Protein AF-A0A950CS22-F1 (afdb_monomer_lite)

Radius of gyration: 28.49 Å; chains: 1; bounding box: 63×46×78 Å

Secondary structure (DSSP, 8-state):
---TTHHHHHHHHHTT--HHHHHHHHTS-HHHHHHHHHTS-PPPHHHHHHHHHHTTS-HHHHHSPP-S----EEEEEPPTT-PPPTT----EEEEEEETTEEEEEE-PPBTTB-PPPSEEEEEEETTEEEEEESS-HHHHHTEEEEE-S-THHHHHHHHHHHTT-S-EEEEE---HHHHHHHHHHTSSSEE----B-TTT--BSHHHHHHHHTTS-----------------TT-TT---SGGGGG-TT----PPPTT-HHHHHHHT-

Sequence (268 aa):
MAKINDIIRRLRRDRGVSQVELARRTGISRQALGAIEAGIYQPSVSVALSLARELGETVEGLFGESDEPKSNEINAAWPRREVLSKDGPLRRVALGRVGGRLVAVPQRAAHLALLPAAGTVERLAGSRAAVSTFHSEQEIDSTLLLAGCDPAVAILAEWMARTGWRVGVVALPYSSGKALASLAEGSVHAAGVHLRDPKSGEYNFAPVRRAIGRRRMRLVNFARWEVGLVTRWGNPRGIRNFSDLARPDLKIINRDRGSGARQVLDEA

Structure (mmCIF, N/CA/C/O backbone):
data_AF-A0A950CS22-F1
#
_entry.id   AF-A0A950CS22-F1
#
loop_
_atom_site.group_PDB
_atom_site.id
_atom_site.type_symbol
_atom_site.label_atom_id
_atom_site.label_alt_id
_atom_site.label_comp_id
_atom_site.label_asym_id
_atom_site.label_entity_id
_atom_site.label_seq_id
_atom_site.pdbx_PDB_ins_code
_atom_site.Cartn_x
_atom_site.Cartn_y
_atom_site.Cartn_z
_atom_site.occupancy
_atom_site.B_iso_or_equiv
_atom_site.auth_seq_id
_atom_site.auth_comp_id
_atom_site.auth_asym_id
_atom_site.auth_atom_id
_atom_site.pdbx_PDB_model_num
ATOM 1 N N . MET A 1 1 ? -11.116 -2.061 33.316 1.00 32.78 1 MET A N 1
ATOM 2 C CA . MET A 1 1 ? -11.900 -1.051 32.575 1.00 32.78 1 MET A CA 1
ATOM 3 C C . MET A 1 1 ? -12.121 0.137 33.495 1.00 32.78 1 MET A C 1
ATOM 5 O O . MET A 1 1 ? -13.008 0.069 34.338 1.00 32.78 1 MET A O 1
ATOM 9 N N . ALA A 1 2 ? -11.281 1.171 33.407 1.00 37.41 2 ALA A N 1
ATOM 10 C CA . ALA A 1 2 ? -11.595 2.448 34.045 1.00 37.41 2 ALA A CA 1
ATOM 11 C C . ALA A 1 2 ? -12.857 2.994 33.362 1.00 37.41 2 ALA A C 1
ATOM 13 O O . ALA A 1 2 ? -12.948 2.964 32.133 1.00 37.41 2 ALA A O 1
ATOM 14 N N . LYS A 1 3 ? -13.880 3.363 34.135 1.00 53.72 3 LYS A N 1
ATOM 15 C CA . LYS A 1 3 ? -15.136 3.838 33.549 1.00 53.72 3 LYS A CA 1
ATOM 16 C C . LYS A 1 3 ? -14.864 5.227 32.969 1.00 53.72 3 LYS A C 1
ATOM 18 O O . LYS A 1 3 ? -14.298 6.059 33.667 1.00 53.72 3 LYS A O 1
ATOM 23 N N . ILE A 1 4 ? -15.320 5.486 31.740 1.00 54.69 4 ILE A N 1
ATOM 24 C CA . ILE A 1 4 ? -15.263 6.793 31.040 1.00 54.69 4 ILE A CA 1
ATOM 25 C C . ILE A 1 4 ? -15.629 7.978 31.967 1.00 54.69 4 ILE A C 1
ATOM 27 O O . ILE A 1 4 ? -15.090 9.068 31.845 1.00 54.69 4 ILE A O 1
ATOM 31 N N . ASN A 1 5 ? -16.460 7.740 32.987 1.00 63.66 5 ASN A N 1
ATOM 32 C CA . ASN A 1 5 ? -16.959 8.757 33.913 1.00 63.66 5 ASN A CA 1
ATOM 33 C C . ASN A 1 5 ? -16.113 8.989 35.186 1.00 63.66 5 ASN A C 1
ATOM 35 O O . ASN A 1 5 ? -16.481 9.810 36.029 1.00 63.66 5 ASN A O 1
ATOM 39 N N . ASP A 1 6 ? -14.960 8.325 35.333 1.00 75.31 6 ASP A N 1
ATOM 40 C CA . ASP A 1 6 ? -14.028 8.580 36.442 1.00 75.31 6 ASP A CA 1
ATOM 41 C C . ASP A 1 6 ? -13.221 9.886 36.258 1.00 75.31 6 ASP A C 1
ATOM 43 O O . ASP A 1 6 ? -12.699 10.425 37.238 1.00 75.31 6 ASP A O 1
ATOM 47 N N . ILE A 1 7 ? -13.172 10.447 35.040 1.00 86.88 7 ILE A N 1
ATOM 48 C CA . ILE A 1 7 ? -12.433 11.683 34.717 1.00 86.88 7 ILE A CA 1
ATOM 49 C C . ILE A 1 7 ? -13.001 12.887 35.473 1.00 86.88 7 ILE A C 1
ATOM 51 O O . ILE A 1 7 ? -12.254 13.603 36.140 1.00 86.88 7 ILE A O 1
ATOM 55 N N . ILE A 1 8 ? -14.324 13.071 35.443 1.00 89.75 8 ILE A N 1
ATOM 56 C CA . ILE A 1 8 ? -15.020 14.158 36.152 1.00 89.75 8 ILE A CA 1
ATOM 57 C C . ILE A 1 8 ? -14.744 14.068 37.654 1.00 89.75 8 ILE A C 1
ATOM 59 O O . ILE A 1 8 ? -14.396 15.061 38.294 1.00 89.75 8 ILE A O 1
ATOM 63 N N . ARG A 1 9 ? -14.835 12.857 38.219 1.00 89.94 9 ARG A N 1
ATOM 64 C CA . ARG A 1 9 ? -14.571 12.612 39.641 1.00 89.94 9 ARG A CA 1
ATOM 65 C C . ARG A 1 9 ? -13.124 12.934 40.013 1.00 89.94 9 ARG A C 1
ATOM 67 O O . ARG A 1 9 ? -12.901 13.525 41.070 1.00 89.94 9 ARG A O 1
ATOM 74 N N . ARG A 1 10 ? -12.163 12.539 39.174 1.00 90.56 10 ARG A N 1
ATOM 75 C CA . ARG A 1 10 ? -10.731 12.815 39.353 1.00 90.56 10 ARG A CA 1
ATOM 76 C C . ARG A 1 10 ? -10.455 14.317 39.296 1.00 90.56 10 ARG A C 1
ATOM 78 O O . ARG A 1 10 ? -10.044 14.880 40.301 1.00 90.56 10 ARG A O 1
ATOM 85 N N . LEU A 1 11 ? -10.811 14.978 38.194 1.00 90.88 11 LEU A N 1
ATOM 86 C CA . LEU A 1 11 ? -10.589 16.416 37.987 1.00 90.88 11 LEU A CA 1
ATOM 87 C C . LEU A 1 11 ? -11.239 17.281 39.067 1.00 90.88 11 LEU A C 1
ATOM 89 O O . LEU A 1 11 ? -10.702 18.319 39.454 1.00 90.88 11 LEU A O 1
ATOM 93 N N . ARG A 1 12 ? -12.401 16.856 39.567 1.00 92.50 12 ARG A N 1
ATOM 94 C CA . ARG A 1 12 ? -13.072 17.520 40.679 1.00 92.50 12 ARG A CA 1
ATOM 95 C C . ARG A 1 12 ? -12.276 17.381 41.985 1.00 92.50 12 ARG A C 1
ATOM 97 O O . ARG A 1 12 ? -12.149 18.359 42.719 1.00 92.50 12 ARG A O 1
ATOM 104 N N . ARG A 1 13 ? -11.757 16.185 42.291 1.00 91.75 13 ARG A N 1
ATOM 105 C CA . ARG A 1 13 ? -10.943 15.925 43.494 1.00 91.75 13 ARG A CA 1
ATOM 106 C C . ARG A 1 13 ? -9.594 16.632 43.442 1.00 91.75 13 ARG A C 1
ATOM 108 O O . ARG A 1 13 ? -9.214 17.221 44.447 1.00 91.75 13 ARG A O 1
ATOM 115 N N . ASP A 1 14 ? -8.937 16.640 42.287 1.00 90.50 14 ASP A N 1
ATOM 116 C CA . ASP A 1 14 ? -7.643 17.308 42.085 1.00 90.50 14 ASP A CA 1
ATOM 117 C C . ASP A 1 14 ? -7.740 18.818 42.344 1.00 90.50 14 ASP A C 1
ATOM 119 O O . ASP A 1 14 ? -6.795 19.447 42.812 1.00 90.50 14 ASP A O 1
ATOM 123 N N . ARG A 1 15 ? -8.923 19.396 42.112 1.00 89.81 15 ARG A N 1
ATOM 124 C CA . ARG A 1 15 ? -9.234 20.803 42.402 1.00 89.81 15 ARG A CA 1
ATOM 125 C C . ARG A 1 15 ? -9.832 21.043 43.790 1.00 89.81 15 ARG A C 1
ATOM 127 O O . ARG A 1 15 ? -10.243 22.161 44.086 1.00 89.81 15 ARG A O 1
ATOM 134 N N . GLY A 1 16 ? -9.939 20.013 44.631 1.00 91.69 16 GLY A N 1
ATOM 135 C CA . GLY A 1 16 ? -10.512 20.120 45.976 1.00 91.69 16 GLY A CA 1
ATOM 136 C C . GLY A 1 16 ? -12.010 20.453 46.005 1.00 91.69 16 GLY A C 1
ATOM 137 O O . GLY A 1 16 ? -12.520 20.917 47.022 1.00 91.69 16 GLY A O 1
ATOM 138 N N . VAL A 1 17 ? -12.740 20.230 44.908 1.00 93.62 17 VAL A N 1
ATOM 139 C CA . VAL A 1 17 ? -14.162 20.583 44.797 1.00 93.62 17 VAL A CA 1
ATOM 140 C C . VAL A 1 17 ? -15.042 19.411 45.261 1.00 93.62 17 VAL A C 1
ATOM 142 O O . VAL A 1 17 ? -14.826 18.244 44.922 1.00 93.62 17 VAL A O 1
ATOM 145 N N . SER A 1 18 ? -16.080 19.682 46.054 1.00 94.62 18 SER A N 1
ATOM 146 C CA . SER A 1 18 ? -17.043 18.647 46.461 1.00 94.62 18 SER A CA 1
ATOM 147 C C . SER A 1 18 ? -18.098 18.407 45.372 1.00 94.62 18 SER A C 1
ATOM 149 O O . SER A 1 18 ? -18.337 19.267 44.527 1.00 94.62 18 SER A O 1
ATOM 151 N N . GLN A 1 19 ? -18.772 17.248 45.376 1.00 93.56 19 GLN A N 1
ATOM 152 C CA . GLN A 1 19 ? -19.889 17.007 44.442 1.00 93.56 19 GLN A CA 1
ATOM 153 C C . GLN A 1 19 ? -21.005 18.046 44.611 1.00 93.56 19 GLN A C 1
ATOM 155 O O . GLN A 1 19 ? -21.606 18.475 43.636 1.00 93.56 19 GLN A O 1
ATOM 160 N N . VAL A 1 20 ? -21.280 18.458 45.850 1.00 95.25 20 VAL A N 1
ATOM 161 C CA . VAL A 1 20 ? -22.303 19.473 46.136 1.00 95.25 20 VAL A CA 1
ATOM 162 C C . VAL A 1 20 ? -21.904 20.809 45.515 1.00 95.25 20 VAL A C 1
ATOM 164 O O . VAL A 1 20 ? -22.727 21.454 44.874 1.00 95.25 20 VAL A O 1
ATOM 167 N N . GLU A 1 21 ? -20.634 21.186 45.646 1.00 93.50 21 GLU A N 1
ATOM 168 C CA . GLU A 1 21 ? -20.135 22.456 45.128 1.00 93.50 21 GLU A CA 1
ATOM 169 C C . GLU A 1 21 ? -20.087 22.479 43.595 1.00 93.50 21 GLU A C 1
ATOM 171 O O . GLU A 1 21 ? -20.554 23.441 42.990 1.00 93.50 21 GLU A O 1
ATOM 176 N N . LEU A 1 22 ? -19.617 21.410 42.941 1.00 94.62 22 LEU A N 1
ATOM 177 C CA . LEU A 1 22 ? -19.629 21.342 41.475 1.00 94.62 22 LEU A CA 1
ATOM 178 C C . LEU A 1 22 ? -21.061 21.326 40.919 1.00 94.62 22 LEU A C 1
ATOM 180 O O . LEU A 1 22 ? -21.343 21.998 39.928 1.00 94.62 22 LEU A O 1
ATOM 184 N N . ALA A 1 23 ? -21.980 20.606 41.569 1.00 95.50 23 ALA A N 1
ATOM 185 C CA . ALA A 1 23 ? -23.386 20.567 41.172 1.00 95.50 23 ALA A CA 1
ATOM 186 C C . ALA A 1 23 ? -24.029 21.962 41.264 1.00 95.50 23 ALA A C 1
ATOM 188 O O . ALA A 1 23 ? -24.695 22.402 40.329 1.00 95.50 23 ALA A O 1
ATOM 189 N N . ARG A 1 24 ? -23.731 22.705 42.340 1.00 95.06 24 ARG A N 1
ATOM 190 C CA . ARG A 1 24 ? -24.176 24.093 42.528 1.00 95.06 24 ARG A CA 1
ATOM 191 C C . ARG A 1 24 ? -23.657 25.020 41.425 1.00 95.06 24 ARG A C 1
ATOM 193 O O . ARG A 1 24 ? -24.432 25.811 40.900 1.00 95.06 24 ARG A O 1
ATOM 200 N N . ARG A 1 25 ? -22.375 24.919 41.057 1.00 92.88 25 ARG A N 1
ATOM 201 C CA . ARG A 1 25 ? -21.762 25.752 39.999 1.00 92.88 25 ARG A CA 1
ATOM 202 C C . ARG A 1 25 ? -22.288 25.441 38.601 1.00 92.88 25 ARG A C 1
ATOM 204 O O . ARG A 1 25 ? -22.394 26.334 37.772 1.00 92.88 25 ARG A O 1
ATOM 211 N N . THR A 1 26 ? -22.652 24.186 38.356 1.00 92.12 26 THR A N 1
ATOM 212 C CA . THR A 1 26 ? -23.147 23.719 37.051 1.00 92.12 26 THR A CA 1
ATOM 213 C C . THR A 1 26 ? -24.672 23.734 36.928 1.00 92.12 26 THR A C 1
ATOM 215 O O . THR A 1 26 ? -25.200 23.403 35.869 1.00 92.12 26 THR A O 1
ATOM 218 N N . GLY A 1 27 ? -25.387 24.150 37.981 1.00 92.25 27 GLY A N 1
ATOM 219 C CA . GLY A 1 27 ? -26.844 24.295 37.973 1.00 92.25 27 GLY A CA 1
ATOM 220 C C . GLY A 1 27 ? -27.611 22.970 37.992 1.00 92.25 27 GLY A C 1
ATOM 221 O O . GLY A 1 27 ? -28.752 22.925 37.538 1.00 92.25 27 GLY A O 1
ATOM 222 N N . ILE A 1 28 ? -27.008 21.890 38.499 1.00 94.88 28 ILE A N 1
ATOM 223 C CA . ILE A 1 28 ? -27.635 20.562 38.589 1.00 94.88 28 ILE A CA 1
ATOM 224 C C . ILE A 1 28 ? -27.731 20.082 40.039 1.00 94.88 28 ILE A C 1
ATOM 226 O O . ILE A 1 28 ? -27.099 20.620 40.946 1.00 94.88 28 ILE A O 1
ATOM 230 N N . SER A 1 29 ? -28.524 19.038 40.284 1.00 95.44 29 SER A N 1
ATOM 231 C CA . SER A 1 29 ? -28.603 18.433 41.616 1.00 95.44 29 SER A CA 1
ATOM 232 C C . SER A 1 29 ? -27.360 17.587 41.922 1.00 95.44 29 SER A C 1
ATOM 234 O O . SER A 1 29 ? -26.744 16.998 41.031 1.00 95.44 29 SER A O 1
ATOM 236 N N . ARG A 1 30 ? -27.013 17.446 43.210 1.00 94.94 30 ARG A N 1
ATOM 237 C CA . ARG A 1 30 ? -25.943 16.532 43.661 1.00 94.94 30 ARG A CA 1
ATOM 238 C C . ARG A 1 30 ? -26.175 15.098 43.163 1.00 94.94 30 ARG A C 1
ATOM 240 O O . ARG A 1 30 ? -25.224 14.394 42.842 1.00 94.94 30 ARG A O 1
ATOM 247 N N . GLN A 1 31 ? -27.437 14.667 43.119 1.00 92.81 31 GLN A N 1
ATOM 248 C CA . GLN A 1 31 ? -27.833 13.346 42.627 1.00 92.81 31 GLN A CA 1
ATOM 249 C C . GLN A 1 31 ? -27.566 13.209 41.125 1.00 92.81 31 GLN A C 1
ATOM 251 O O . GLN A 1 31 ? -26.991 12.205 40.713 1.00 92.81 31 GLN A O 1
ATOM 256 N N . ALA A 1 32 ? -27.900 14.233 40.330 1.00 91.62 32 ALA A N 1
ATOM 257 C CA . ALA A 1 32 ? -27.608 14.263 38.900 1.00 91.62 32 ALA A CA 1
ATOM 258 C C . ALA A 1 32 ? -26.097 14.215 38.641 1.00 91.62 32 ALA A C 1
ATOM 260 O O . ALA A 1 32 ? -25.642 13.381 37.864 1.00 91.62 32 ALA A O 1
ATOM 261 N N . LEU A 1 33 ? -25.300 15.016 39.360 1.00 93.06 33 LEU A N 1
ATOM 262 C CA . LEU A 1 33 ? -23.840 14.949 39.251 1.00 93.06 33 LEU A CA 1
ATOM 263 C C . LEU A 1 33 ? -23.298 13.565 39.648 1.00 93.06 33 LEU A C 1
ATOM 265 O O . LEU A 1 33 ? -22.420 13.029 38.978 1.00 93.06 33 LEU A O 1
ATOM 269 N N . GLY A 1 34 ? -23.833 12.963 40.713 1.00 91.56 34 GLY A N 1
ATOM 270 C CA . GLY A 1 34 ? -23.462 11.612 41.135 1.00 91.56 34 GLY A CA 1
ATOM 271 C C . GLY A 1 34 ? -23.787 10.545 40.085 1.00 91.56 34 GLY A C 1
ATOM 272 O O . GLY A 1 34 ? -22.971 9.654 39.859 1.00 91.56 34 GLY A O 1
ATOM 273 N N . ALA A 1 35 ? -24.938 10.653 39.414 1.00 89.69 35 ALA A N 1
ATOM 274 C CA . ALA A 1 35 ? -25.339 9.756 38.330 1.00 89.69 35 ALA A CA 1
ATOM 275 C C .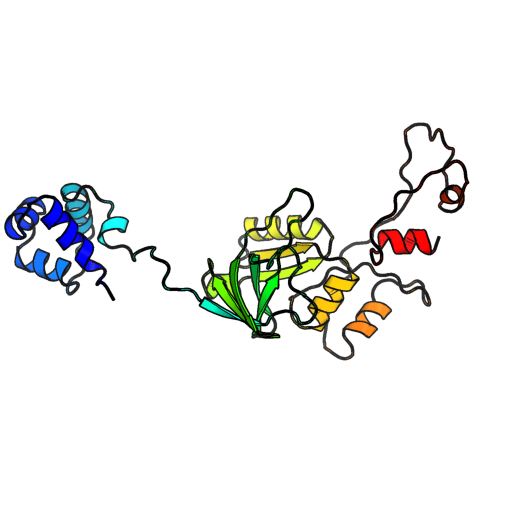 ALA A 1 35 ? -24.461 9.925 37.079 1.00 89.69 35 ALA A C 1
ATOM 277 O O . ALA A 1 35 ? -24.122 8.926 36.442 1.00 89.69 35 ALA A O 1
ATOM 278 N N . ILE A 1 36 ? -24.043 11.159 36.774 1.00 90.19 36 ILE A N 1
ATOM 279 C CA . ILE A 1 36 ? -23.085 11.466 35.702 1.00 90.19 36 ILE A CA 1
ATOM 280 C C . ILE A 1 36 ? -21.721 10.843 36.026 1.00 90.19 36 ILE A C 1
ATOM 282 O O . ILE A 1 36 ? -21.218 10.048 35.240 1.00 90.19 36 ILE A O 1
ATOM 286 N N . GLU A 1 37 ? -21.157 11.091 37.215 1.00 89.88 37 GLU A N 1
ATOM 287 C CA . GLU A 1 37 ? -19.879 10.486 37.642 1.00 89.88 37 GLU A CA 1
ATOM 288 C C . GLU A 1 37 ? -19.933 8.949 37.723 1.00 89.88 37 GLU A C 1
ATOM 290 O O . GLU A 1 37 ? -18.910 8.273 37.627 1.00 89.88 37 GLU A O 1
ATOM 295 N N . ALA A 1 38 ? -21.109 8.367 37.965 1.00 85.44 38 ALA A N 1
ATOM 296 C CA . ALA A 1 38 ? -21.303 6.919 37.973 1.00 85.44 38 ALA A CA 1
ATOM 297 C C . ALA A 1 38 ? -21.488 6.328 36.564 1.00 85.44 38 ALA A C 1
ATOM 299 O O . ALA A 1 38 ? -21.415 5.106 36.407 1.00 85.44 38 ALA A O 1
ATOM 300 N N . GLY A 1 39 ? -21.717 7.173 35.554 1.00 83.12 39 GLY A N 1
ATOM 301 C CA . GLY A 1 39 ? -22.009 6.771 34.181 1.00 83.12 39 GLY A CA 1
ATOM 302 C C . GLY A 1 39 ? -23.404 6.223 33.943 1.00 83.12 39 GLY A C 1
ATOM 303 O O . GLY A 1 39 ? -23.617 5.511 32.970 1.00 83.12 39 GLY A O 1
ATOM 304 N N . ILE A 1 40 ? -24.336 6.521 34.844 1.00 83.94 40 ILE A N 1
ATOM 305 C CA . ILE A 1 40 ? -25.726 6.057 34.779 1.00 83.94 40 ILE A CA 1
ATOM 306 C C . ILE A 1 40 ? -26.572 7.020 33.936 1.00 83.94 40 ILE A C 1
ATOM 308 O O . ILE A 1 40 ? -27.593 6.629 33.379 1.00 83.94 40 ILE A O 1
ATOM 312 N N . TYR A 1 41 ? -26.148 8.280 33.835 1.00 81.88 41 TYR A N 1
ATOM 313 C CA . TYR A 1 41 ? -26.898 9.339 33.174 1.00 81.88 41 TYR A CA 1
ATOM 314 C C . TYR A 1 41 ? -26.008 10.137 32.223 1.00 81.88 41 TYR A C 1
ATOM 316 O O . TYR A 1 41 ? -24.943 10.611 32.620 1.00 81.88 41 TYR A O 1
ATOM 324 N N . GLN A 1 42 ? -26.470 10.312 30.983 1.00 83.75 42 GLN A N 1
ATOM 325 C CA . GLN A 1 42 ? -25.840 11.213 30.023 1.00 83.75 42 GLN A CA 1
ATOM 326 C C . GLN A 1 42 ? -26.394 12.632 30.214 1.00 83.75 42 GLN A C 1
ATOM 328 O O . GLN A 1 42 ? -27.611 12.824 30.141 1.00 83.75 42 GLN A O 1
ATOM 333 N N . PRO A 1 43 ? -25.537 13.634 30.478 1.00 88.75 43 PRO A N 1
ATOM 334 C CA . PRO A 1 43 ? -25.984 15.011 30.627 1.00 88.75 43 PRO A CA 1
ATOM 335 C C . PRO A 1 43 ? -26.477 15.590 29.297 1.00 88.75 43 PRO A C 1
ATOM 337 O O . PRO A 1 43 ? -26.082 15.155 28.218 1.00 88.75 43 PRO A O 1
ATOM 340 N N . SER A 1 44 ? -27.294 16.642 29.374 1.00 91.50 44 SER A N 1
ATOM 341 C CA . SER A 1 44 ? -27.562 17.479 28.205 1.00 91.50 44 SER A CA 1
ATOM 342 C C . SER A 1 44 ? -26.289 18.202 27.751 1.00 91.50 44 SER A C 1
ATOM 344 O O . SER A 1 44 ? -25.362 18.420 28.535 1.00 91.50 44 SER A O 1
ATOM 346 N N . VAL A 1 45 ? -26.283 18.666 26.500 1.00 89.75 45 VAL A N 1
ATOM 347 C CA . VAL A 1 45 ? -25.175 19.455 25.929 1.00 89.75 45 VAL A CA 1
ATOM 348 C C . VAL A 1 45 ? -24.852 20.684 26.788 1.00 89.75 45 VAL A C 1
ATOM 350 O O . VAL A 1 45 ? -23.686 20.990 27.021 1.00 89.75 45 VAL A O 1
ATOM 353 N N . SER A 1 46 ? -25.872 21.361 27.323 1.00 92.44 46 SER A N 1
ATOM 354 C CA . SER A 1 46 ? -25.678 22.528 28.191 1.00 92.44 46 SER A CA 1
ATOM 355 C C . SER A 1 46 ? -24.962 22.178 29.498 1.00 92.44 46 SER A C 1
ATOM 357 O O . SER A 1 46 ? -24.059 22.899 29.913 1.00 92.44 46 SER A O 1
ATOM 359 N N . VAL A 1 47 ? -25.314 21.053 30.125 1.00 93.25 47 VAL A N 1
ATOM 360 C CA . VAL A 1 47 ? -24.664 20.583 31.355 1.00 93.25 47 VAL A CA 1
ATOM 361 C C . VAL A 1 47 ? -23.236 20.112 31.071 1.00 93.25 47 VAL A C 1
ATOM 363 O O . VAL A 1 47 ? -22.336 20.413 31.853 1.00 93.25 47 VAL A O 1
ATOM 366 N N . ALA A 1 48 ? -23.002 19.442 29.939 1.00 92.81 48 ALA A N 1
ATOM 367 C CA . ALA A 1 48 ? -21.669 19.010 29.523 1.00 92.81 48 ALA A CA 1
ATOM 368 C C . ALA A 1 48 ? -20.714 20.199 29.309 1.00 92.81 48 ALA A C 1
ATOM 370 O O . ALA A 1 48 ? -19.597 20.189 29.824 1.00 92.81 48 ALA A O 1
ATOM 371 N N . LEU A 1 49 ? -21.172 21.258 28.630 1.00 92.88 49 LEU A N 1
ATOM 372 C CA . LEU A 1 49 ? -20.395 22.486 28.419 1.00 92.88 49 LEU A CA 1
ATOM 373 C C . LEU A 1 49 ? -20.111 23.237 29.729 1.00 92.88 49 LEU A C 1
ATOM 375 O O . LEU A 1 49 ? -19.013 23.766 29.912 1.00 92.88 49 LEU A O 1
ATOM 379 N N . SER A 1 50 ? -21.076 23.276 30.651 1.00 93.94 50 SER A N 1
ATOM 380 C CA . SER A 1 50 ? -20.879 23.879 31.975 1.00 93.94 50 SER A CA 1
ATOM 381 C C . SER A 1 50 ? -19.857 23.103 32.807 1.00 93.94 50 SER A C 1
ATOM 383 O O . SER A 1 50 ? -18.983 23.709 33.421 1.00 93.94 50 SER A O 1
ATOM 385 N N . LEU A 1 51 ? -19.916 21.767 32.789 1.00 93.25 51 LEU A N 1
ATOM 386 C CA . LEU A 1 51 ? -18.932 20.910 33.456 1.00 93.25 51 LEU A CA 1
ATOM 387 C C . LEU A 1 51 ? -17.528 21.093 32.869 1.00 93.25 51 LEU A C 1
ATOM 389 O O . LEU A 1 51 ? -16.578 21.238 33.633 1.00 93.25 51 LEU A O 1
ATOM 393 N N . ALA A 1 52 ? -17.406 21.142 31.540 1.00 93.94 52 ALA A N 1
ATOM 394 C CA . ALA A 1 52 ? -16.154 21.397 30.823 1.00 93.94 52 ALA A CA 1
ATOM 395 C C . ALA A 1 52 ? -15.511 22.720 31.265 1.00 93.94 52 ALA A C 1
ATOM 397 O O . ALA A 1 52 ? -14.343 22.762 31.649 1.00 93.94 52 ALA A O 1
ATOM 398 N N . ARG A 1 53 ? -16.310 23.791 31.330 1.00 93.19 53 ARG A N 1
ATOM 399 C CA . ARG A 1 53 ? -15.847 25.111 31.771 1.00 93.19 53 ARG A CA 1
ATOM 400 C C . ARG A 1 53 ? -15.390 25.123 33.231 1.00 93.19 53 ARG A C 1
ATOM 402 O O . ARG A 1 53 ? -14.310 25.629 33.518 1.00 93.19 53 ARG A O 1
ATOM 409 N N . GLU A 1 54 ? -16.183 24.558 34.140 1.00 93.62 54 GLU A N 1
ATOM 410 C CA . GLU A 1 54 ? -15.862 24.520 35.577 1.00 93.62 54 GLU A CA 1
ATOM 411 C C . GLU A 1 54 ? -14.656 23.627 35.895 1.00 93.62 54 GLU A C 1
ATOM 413 O O . GLU A 1 54 ? -13.891 23.898 36.821 1.00 93.62 54 GLU A O 1
ATOM 418 N N . LEU A 1 55 ? -14.466 22.560 35.119 1.00 92.19 55 LEU A N 1
ATOM 419 C CA . LEU A 1 55 ? -13.346 21.634 35.254 1.00 92.19 55 LEU A CA 1
ATOM 420 C C . LEU A 1 55 ? -12.180 21.972 34.321 1.00 92.19 55 LEU A C 1
ATOM 422 O O . LEU A 1 55 ? -11.261 21.163 34.229 1.00 92.19 55 LEU A O 1
ATOM 426 N N . GLY A 1 56 ? -12.191 23.133 33.656 1.00 90.38 56 GLY A N 1
ATOM 427 C CA . GLY A 1 56 ? -11.114 23.592 32.773 1.00 90.38 56 GLY A CA 1
ATOM 428 C C . GLY A 1 56 ? -10.639 22.530 31.780 1.00 90.38 56 GLY A C 1
ATOM 429 O O . GLY A 1 56 ? -9.436 22.370 31.611 1.00 90.38 56 GLY A O 1
ATOM 430 N N . GLU A 1 57 ? -11.572 21.772 31.209 1.00 90.94 57 GLU A N 1
ATOM 431 C CA . GLU A 1 57 ? -11.326 20.641 30.314 1.00 90.94 57 GLU A CA 1
ATOM 432 C C . GLU A 1 57 ? -12.262 20.747 29.105 1.00 90.94 57 GLU A C 1
ATOM 434 O O . GLU A 1 57 ? -13.265 21.461 29.150 1.00 90.94 57 GLU A O 1
ATOM 439 N N . THR A 1 58 ? -11.953 20.064 28.008 1.00 91.00 58 THR A N 1
ATOM 440 C CA . THR A 1 58 ? -12.865 19.998 26.852 1.00 91.00 58 THR A CA 1
ATOM 441 C C . THR A 1 58 ? -14.019 19.021 27.105 1.00 91.00 58 THR A C 1
ATOM 443 O O . THR A 1 58 ? -13.933 18.151 27.973 1.00 91.00 58 THR A O 1
ATOM 446 N N . VAL A 1 59 ? -15.125 19.138 26.358 1.00 88.75 59 VAL A N 1
ATOM 447 C CA . VAL A 1 59 ? -16.235 18.168 26.464 1.00 88.75 59 VAL A CA 1
ATOM 448 C C . VAL A 1 59 ? -15.744 16.775 26.062 1.00 88.75 59 VAL A C 1
ATOM 450 O O . VAL A 1 59 ? -16.059 15.792 26.728 1.00 88.75 59 VAL A O 1
ATOM 453 N N . GLU A 1 60 ? -14.906 16.710 25.031 1.00 85.88 60 GLU A N 1
ATOM 454 C CA . GLU A 1 60 ? -14.200 15.520 24.569 1.00 85.88 60 GLU A CA 1
ATOM 455 C C . GLU A 1 60 ? -13.269 14.969 25.656 1.00 85.88 60 GLU A C 1
ATOM 457 O O . GLU A 1 60 ? -13.260 13.771 25.903 1.00 85.88 60 GLU A O 1
ATOM 462 N N . GLY A 1 61 ? -12.547 15.822 26.382 1.00 82.50 61 GLY A N 1
ATOM 463 C CA . GLY A 1 61 ? -11.703 15.396 27.500 1.00 82.50 61 GLY A CA 1
ATOM 464 C C . GLY A 1 61 ? -12.490 14.849 28.698 1.00 82.50 61 GLY A C 1
ATOM 465 O O . GLY A 1 61 ? -11.983 13.995 29.422 1.00 82.50 61 GLY A O 1
ATOM 466 N N . LEU A 1 62 ? -13.729 15.307 28.917 1.00 87.06 62 LEU A N 1
ATOM 467 C CA . LEU A 1 62 ? -14.585 14.848 30.020 1.00 87.06 62 LEU A CA 1
ATOM 468 C C . LEU A 1 62 ? -15.409 13.596 29.701 1.00 87.06 62 LEU A C 1
ATOM 470 O O . LEU A 1 62 ? -15.664 12.800 30.605 1.00 87.06 62 LEU A O 1
ATOM 474 N N . PHE A 1 63 ? -15.875 13.470 28.458 1.00 84.75 63 PHE A N 1
ATOM 475 C CA . PHE A 1 63 ? -16.867 12.471 28.046 1.00 84.75 63 PHE A CA 1
ATOM 476 C C . PHE A 1 63 ? -16.453 11.651 26.821 1.00 84.75 63 PHE A C 1
ATOM 478 O O . PHE A 1 63 ? -17.163 10.713 26.456 1.00 84.75 63 PHE A O 1
ATOM 485 N N . GLY A 1 64 ? -15.346 12.001 26.170 1.00 72.00 64 GLY A N 1
ATOM 486 C CA . GLY A 1 64 ? -14.785 11.229 25.072 1.00 72.00 64 GLY A CA 1
ATOM 487 C C . GLY A 1 64 ? -14.259 9.882 25.553 1.00 72.00 64 GLY A C 1
ATOM 488 O O . GLY A 1 64 ? -13.935 9.686 26.728 1.00 72.00 64 GLY A O 1
ATOM 489 N N . GLU A 1 65 ? -14.185 8.924 24.634 1.00 64.69 65 GLU A N 1
ATOM 490 C CA . GLU A 1 65 ? -13.425 7.710 24.902 1.00 64.69 65 GLU A CA 1
ATOM 491 C C . GLU A 1 65 ? -11.957 8.100 25.099 1.00 64.69 65 GLU A C 1
ATOM 493 O O . GLU A 1 65 ? -11.430 8.948 24.381 1.00 64.69 65 GLU A O 1
ATOM 498 N N . SER A 1 66 ? -11.290 7.515 26.095 1.00 52.38 66 SER A N 1
ATOM 499 C CA . SER A 1 66 ? -9.846 7.669 26.221 1.00 52.38 66 SER A CA 1
ATOM 500 C C . SER A 1 66 ? -9.200 7.210 24.914 1.00 52.38 66 SER A C 1
ATOM 502 O O . SER A 1 66 ? -9.292 6.027 24.591 1.00 52.38 66 SER A O 1
ATOM 504 N N . ASP A 1 67 ? -8.478 8.104 24.241 1.00 49.16 67 ASP A N 1
ATOM 505 C CA . ASP A 1 67 ? -7.539 7.790 23.152 1.00 49.16 67 ASP A CA 1
ATOM 506 C C . ASP A 1 67 ? -6.374 6.891 23.613 1.00 49.16 67 ASP A C 1
ATOM 508 O O . ASP A 1 67 ? -5.416 6.683 22.871 1.00 49.16 67 ASP A O 1
ATOM 512 N N . GLU A 1 68 ? -6.420 6.331 24.832 1.00 43.81 68 GLU A N 1
ATOM 513 C CA . GLU A 1 68 ? -5.620 5.153 25.137 1.00 43.81 68 GLU A CA 1
ATOM 514 C C . GLU A 1 68 ? -6.002 4.086 24.111 1.00 43.81 68 GLU A C 1
ATOM 516 O O . GLU A 1 68 ? -7.133 3.583 24.151 1.00 43.81 68 GLU A O 1
ATOM 521 N N . PRO A 1 69 ? -5.094 3.732 23.182 1.00 44.97 69 PRO A N 1
ATOM 522 C CA . PRO A 1 69 ? -5.399 2.721 22.204 1.00 44.97 69 PRO A CA 1
ATOM 523 C C . PRO A 1 69 ? -5.619 1.444 23.002 1.00 44.97 69 PRO A C 1
ATOM 525 O O . PRO A 1 69 ? -4.670 0.834 23.504 1.00 44.97 69 PRO A O 1
ATOM 528 N N . LYS A 1 70 ? -6.886 1.019 23.125 1.00 47.59 70 LYS A N 1
ATOM 529 C CA . LYS A 1 70 ? -7.195 -0.398 23.315 1.00 47.59 70 LYS A CA 1
ATOM 530 C C . LYS A 1 70 ? -6.296 -1.091 22.311 1.00 47.59 70 LYS A C 1
ATOM 532 O O . LYS A 1 70 ? -6.329 -0.710 21.149 1.00 47.59 70 LYS A O 1
ATOM 537 N N . SER A 1 71 ? -5.424 -1.983 22.773 1.00 50.84 71 SER A N 1
ATOM 538 C CA . SER A 1 71 ? -4.486 -2.709 21.919 1.00 50.84 71 SER A CA 1
ATOM 539 C C . SER A 1 71 ? -5.235 -3.188 20.671 1.00 50.84 71 SER A C 1
ATOM 541 O O . SER A 1 71 ? -5.936 -4.200 20.724 1.00 50.84 71 SER A O 1
ATOM 543 N N . ASN A 1 72 ? -5.108 -2.452 19.564 1.00 72.06 72 ASN A N 1
ATOM 544 C CA . ASN A 1 72 ? -5.723 -2.771 18.283 1.00 72.06 72 ASN A CA 1
ATOM 545 C C . ASN A 1 72 ? -4.830 -3.816 17.608 1.00 72.06 72 ASN A C 1
ATOM 547 O O . ASN A 1 72 ? -4.401 -3.656 16.467 1.00 72.06 72 ASN A O 1
ATOM 551 N N . GLU A 1 73 ? -4.448 -4.849 18.363 1.00 86.88 73 GLU A N 1
ATOM 552 C CA . GLU A 1 73 ? -3.667 -5.951 17.839 1.00 86.88 73 GLU A CA 1
ATOM 553 C C . GLU A 1 73 ? -4.602 -6.790 16.973 1.00 86.88 73 GLU A C 1
ATOM 555 O O . GLU A 1 73 ? -5.529 -7.437 17.460 1.00 86.88 73 GLU A O 1
ATOM 560 N N . ILE A 1 74 ? -4.350 -6.771 15.671 1.00 92.25 74 ILE A N 1
ATOM 561 C CA . ILE A 1 74 ? -5.075 -7.572 14.695 1.00 92.25 74 ILE A CA 1
ATOM 562 C C . ILE A 1 74 ? -4.150 -8.636 14.116 1.00 92.25 74 ILE A C 1
ATOM 564 O O . ILE A 1 74 ? -2.961 -8.411 13.882 1.00 92.25 74 ILE A O 1
ATOM 568 N N . ASN A 1 75 ? -4.707 -9.816 13.854 1.00 93.94 75 ASN A N 1
ATOM 569 C CA . ASN A 1 75 ? -3.981 -10.895 13.197 1.00 93.94 75 ASN A CA 1
ATOM 570 C C . ASN A 1 75 ? -4.184 -10.805 11.686 1.00 93.94 75 ASN A C 1
ATOM 572 O O . ASN A 1 75 ? -5.279 -11.041 11.176 1.00 93.94 75 ASN A O 1
ATOM 576 N N . ALA A 1 76 ? -3.107 -10.512 10.969 1.00 95.31 76 ALA A N 1
ATOM 577 C CA . ALA A 1 76 ? -3.101 -10.366 9.524 1.00 95.31 76 ALA A CA 1
ATOM 578 C C . ALA A 1 76 ? -2.212 -11.424 8.868 1.00 95.31 76 ALA A C 1
ATOM 580 O O . ALA A 1 76 ? -1.234 -11.909 9.443 1.00 95.31 76 ALA A O 1
ATOM 581 N N . ALA A 1 77 ? -2.530 -11.789 7.630 1.00 95.62 77 ALA A N 1
ATOM 582 C CA . ALA A 1 77 ? -1.671 -12.668 6.860 1.00 95.62 77 ALA A CA 1
ATOM 583 C C . ALA A 1 77 ? -0.431 -11.925 6.344 1.00 95.62 77 ALA A C 1
ATOM 585 O O . ALA A 1 77 ? -0.537 -10.826 5.801 1.00 95.62 77 ALA A O 1
ATOM 586 N N . TRP A 1 78 ? 0.729 -12.566 6.467 1.00 93.12 78 TRP A N 1
ATOM 587 C CA . TRP A 1 78 ? 2.018 -12.050 6.017 1.00 93.12 78 TRP A CA 1
ATOM 588 C C . TRP A 1 78 ? 2.440 -12.689 4.680 1.00 93.12 78 TRP A C 1
ATOM 590 O O . TRP A 1 78 ? 2.353 -13.918 4.555 1.00 93.12 78 TRP A O 1
ATOM 600 N N . PRO A 1 79 ? 2.910 -11.907 3.685 1.00 89.12 79 PRO A N 1
ATOM 601 C CA . PRO A 1 79 ? 3.410 -12.440 2.418 1.00 89.12 79 PRO A CA 1
ATOM 602 C C . PRO A 1 79 ? 4.605 -13.385 2.620 1.00 89.12 79 PRO A C 1
ATOM 604 O O . PRO A 1 79 ? 5.626 -13.003 3.187 1.00 89.12 79 PRO A O 1
ATOM 607 N N . ARG A 1 80 ? 4.532 -14.615 2.101 1.00 83.12 80 ARG A N 1
ATOM 608 C CA . ARG A 1 80 ? 5.541 -15.679 2.300 1.00 83.12 80 ARG A CA 1
ATOM 609 C C . ARG A 1 80 ? 6.923 -15.317 1.766 1.00 83.12 80 ARG A C 1
ATOM 611 O O . ARG A 1 80 ? 7.918 -15.874 2.214 1.00 83.12 80 ARG A O 1
ATOM 618 N N . ARG A 1 81 ? 6.980 -14.443 0.759 1.00 74.00 81 ARG A N 1
ATOM 619 C CA . ARG A 1 81 ? 8.230 -14.028 0.100 1.00 74.00 81 ARG A CA 1
ATOM 620 C C . ARG A 1 81 ? 8.905 -12.837 0.778 1.00 74.00 81 ARG A C 1
ATOM 622 O O . ARG A 1 81 ? 10.004 -12.467 0.373 1.00 74.00 81 ARG A O 1
ATOM 629 N N . GLU A 1 82 ? 8.266 -12.229 1.771 1.00 74.38 82 GLU A N 1
ATOM 630 C CA . GLU A 1 82 ? 8.844 -11.116 2.516 1.00 74.38 82 GLU A CA 1
ATOM 631 C C . GLU A 1 82 ? 9.625 -11.648 3.713 1.00 74.38 82 GLU A C 1
ATOM 633 O O . GLU A 1 82 ? 9.062 -12.137 4.692 1.00 74.38 82 GLU A O 1
ATOM 638 N N . VAL A 1 83 ? 10.947 -11.542 3.610 1.00 62.28 83 VAL A N 1
ATOM 639 C CA . VAL A 1 83 ? 11.879 -11.887 4.683 1.00 62.28 83 VAL A CA 1
ATOM 640 C C . VAL A 1 83 ? 12.140 -10.633 5.511 1.00 62.28 83 VAL A C 1
ATOM 642 O O . VAL A 1 83 ? 12.387 -9.556 4.956 1.00 62.28 83 VAL A O 1
ATOM 645 N N . LEU A 1 84 ? 12.098 -10.769 6.838 1.00 59.19 84 LEU A N 1
ATOM 646 C CA . LEU A 1 84 ? 12.535 -9.713 7.748 1.00 59.19 84 LEU A CA 1
ATOM 647 C C . LEU A 1 84 ? 14.000 -9.376 7.446 1.00 59.19 84 LEU A C 1
ATOM 649 O O . LEU A 1 84 ? 14.848 -10.266 7.379 1.00 59.19 84 LEU A O 1
ATOM 653 N N . SER A 1 85 ? 14.292 -8.097 7.204 1.00 54.00 85 SER A N 1
ATOM 654 C CA . SER A 1 85 ? 15.662 -7.671 6.920 1.00 54.00 85 SER A CA 1
ATOM 655 C C . SER A 1 85 ? 16.567 -7.910 8.131 1.00 54.00 85 SER A C 1
ATOM 657 O O . SER A 1 85 ? 16.103 -7.858 9.271 1.00 54.00 85 SER A O 1
ATOM 659 N N . LYS A 1 86 ? 17.864 -8.145 7.888 1.00 43.31 86 LYS A N 1
ATOM 660 C CA . LYS A 1 86 ? 18.872 -8.242 8.958 1.00 43.31 86 LYS A CA 1
ATOM 661 C C . LYS A 1 86 ? 19.037 -6.927 9.736 1.00 43.31 86 LYS A C 1
ATOM 663 O O . LYS A 1 86 ? 19.438 -6.980 10.890 1.00 43.31 86 LYS A O 1
ATOM 668 N N . ASP A 1 87 ? 18.640 -5.795 9.154 1.00 49.91 87 ASP A N 1
ATOM 669 C CA . ASP A 1 87 ? 18.720 -4.450 9.747 1.00 49.91 87 ASP A CA 1
ATOM 670 C C . ASP A 1 87 ? 17.554 -4.137 10.713 1.00 49.91 87 ASP A C 1
ATOM 672 O O . ASP A 1 87 ? 17.297 -2.987 11.063 1.00 49.91 87 ASP A O 1
ATOM 676 N N . GLY A 1 88 ? 16.829 -5.173 11.149 1.00 50.53 88 GLY A N 1
ATOM 677 C CA . GLY A 1 88 ? 15.648 -5.081 12.003 1.00 50.53 88 GLY A CA 1
ATOM 678 C C . GLY A 1 88 ? 14.341 -5.290 11.228 1.00 50.53 88 GLY A C 1
ATOM 679 O O . GLY A 1 88 ? 14.307 -5.227 9.991 1.00 50.53 88 GLY A O 1
ATOM 680 N N . PRO A 1 89 ? 13.232 -5.594 11.926 1.00 54.72 89 PRO A N 1
ATOM 681 C CA . PRO A 1 89 ? 11.961 -5.815 11.263 1.00 54.72 89 PRO A CA 1
ATOM 682 C C . PRO A 1 89 ? 11.482 -4.516 10.610 1.00 54.72 89 PRO A C 1
ATOM 684 O O . PRO A 1 89 ? 11.401 -3.475 11.263 1.00 54.72 89 PRO A O 1
ATOM 687 N N . LEU A 1 90 ? 11.098 -4.585 9.332 1.00 60.97 90 LEU A N 1
ATOM 688 C CA . LEU A 1 90 ? 10.185 -3.598 8.761 1.00 60.97 90 LEU A CA 1
ATOM 689 C C . LEU A 1 90 ? 8.886 -3.701 9.552 1.00 60.97 90 LEU A C 1
ATOM 691 O O . LEU A 1 90 ? 8.072 -4.587 9.306 1.00 60.97 90 LEU A O 1
ATOM 695 N N . ARG A 1 91 ? 8.732 -2.829 10.547 1.00 78.56 91 ARG A N 1
ATOM 696 C CA . ARG A 1 91 ? 7.546 -2.840 11.402 1.00 78.56 91 ARG A CA 1
ATOM 697 C C . ARG A 1 91 ? 6.346 -2.250 10.675 1.00 78.56 91 ARG A C 1
ATOM 699 O O . ARG A 1 91 ? 5.234 -2.662 10.937 1.00 78.56 91 ARG A O 1
ATOM 706 N N . ARG A 1 92 ? 6.556 -1.324 9.739 1.00 89.56 92 ARG A N 1
ATOM 707 C CA . ARG A 1 92 ? 5.476 -0.604 9.052 1.00 89.56 92 ARG A CA 1
ATOM 708 C C . ARG A 1 92 ? 4.784 -1.478 8.015 1.00 89.56 92 ARG A C 1
ATOM 710 O O . ARG A 1 92 ? 5.437 -2.021 7.117 1.00 89.56 92 ARG A O 1
ATOM 717 N N . VAL A 1 93 ? 3.463 -1.548 8.104 1.00 92.75 93 VAL A N 1
ATOM 718 C CA . VAL A 1 93 ? 2.636 -2.302 7.162 1.00 92.75 93 VAL A CA 1
ATOM 719 C C . VAL A 1 93 ? 1.495 -1.462 6.613 1.00 92.75 93 VAL A C 1
ATOM 721 O O . VAL A 1 93 ? 0.920 -0.621 7.301 1.00 92.75 93 VAL A O 1
ATOM 724 N N . ALA A 1 94 ? 1.146 -1.746 5.363 1.00 94.62 94 ALA A N 1
ATOM 725 C CA . ALA A 1 94 ? -0.173 -1.464 4.828 1.00 94.62 94 ALA A CA 1
ATOM 726 C C . ALA A 1 94 ? -1.115 -2.609 5.213 1.00 94.62 94 ALA A C 1
ATOM 728 O O . ALA A 1 94 ? -0.703 -3.773 5.219 1.00 94.62 94 ALA A O 1
ATOM 729 N N . LEU A 1 95 ? -2.375 -2.284 5.482 1.00 95.88 95 LEU A N 1
ATOM 730 C CA . LEU A 1 95 ? -3.427 -3.251 5.774 1.00 95.88 95 LEU A CA 1
ATOM 731 C C . LEU A 1 95 ? -4.523 -3.153 4.716 1.00 95.88 95 LEU A C 1
ATOM 733 O O . LEU A 1 95 ? -4.786 -2.080 4.183 1.00 95.88 95 LEU A O 1
ATOM 737 N N . GLY A 1 96 ? -5.143 -4.284 4.399 1.00 96.69 96 GLY A N 1
ATOM 738 C CA . GLY A 1 96 ? -6.302 -4.346 3.512 1.00 96.69 96 GLY A CA 1
ATOM 739 C C . GLY A 1 96 ? -6.924 -5.738 3.506 1.00 96.69 96 GLY A C 1
ATOM 740 O O . GLY A 1 96 ? -6.280 -6.710 3.915 1.00 96.69 96 GLY A O 1
ATOM 741 N N . ARG A 1 97 ? -8.169 -5.854 3.032 1.00 96.88 97 ARG A N 1
ATOM 742 C CA . ARG A 1 97 ? -8.876 -7.140 2.935 1.00 96.88 97 ARG A CA 1
ATOM 743 C C . ARG A 1 97 ? -8.914 -7.669 1.501 1.00 96.88 97 ARG A C 1
ATOM 745 O O . ARG A 1 97 ? -9.847 -7.423 0.744 1.00 96.88 97 ARG A O 1
ATOM 752 N N . VAL A 1 98 ? -7.931 -8.495 1.149 1.00 96.31 98 VAL A N 1
ATOM 753 C CA . VAL A 1 98 ? -7.824 -9.097 -0.187 1.00 96.31 98 VAL A CA 1
ATOM 754 C C . VAL A 1 98 ? -8.531 -10.450 -0.204 1.00 96.31 98 VAL A C 1
ATOM 756 O O . VAL A 1 98 ? -8.118 -11.391 0.474 1.00 96.31 98 VAL A O 1
ATOM 759 N N . GLY A 1 99 ? -9.607 -10.566 -0.987 1.00 91.25 99 GLY A N 1
ATOM 760 C CA . GLY A 1 99 ? -10.356 -11.824 -1.119 1.00 91.25 99 GLY A CA 1
ATOM 761 C C . GLY A 1 99 ? -10.932 -12.326 0.211 1.00 91.25 99 GLY A C 1
ATOM 762 O O . GLY A 1 99 ? -10.868 -13.518 0.495 1.00 91.25 99 GLY A O 1
ATOM 763 N N . GLY A 1 100 ? -11.417 -11.411 1.058 1.00 92.56 100 GLY A N 1
ATOM 764 C CA . GLY A 1 100 ? -11.958 -11.715 2.391 1.00 92.56 100 GLY A CA 1
ATOM 765 C C . GLY A 1 100 ? -10.904 -11.866 3.494 1.00 92.56 100 GLY A C 1
ATOM 766 O O . GLY A 1 100 ? -11.245 -11.843 4.677 1.00 92.56 100 GLY A O 1
ATOM 767 N N . ARG A 1 101 ? -9.617 -11.952 3.138 1.00 95.38 101 ARG A N 1
ATOM 768 C CA . ARG A 1 101 ? -8.514 -12.146 4.081 1.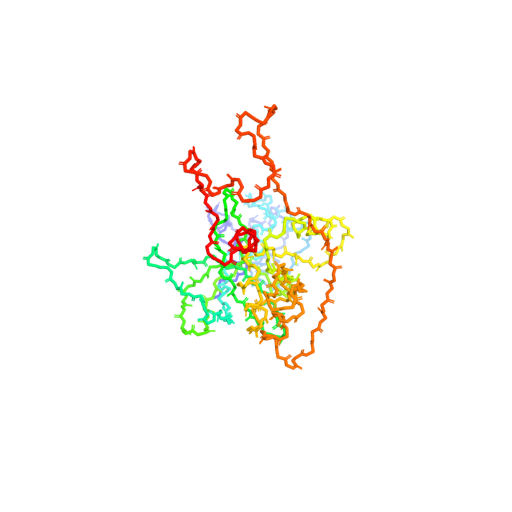00 95.38 101 ARG A CA 1
ATOM 769 C C . ARG A 1 101 ? -7.821 -10.826 4.400 1.00 95.38 101 ARG A C 1
ATOM 771 O O . ARG A 1 101 ? -7.366 -10.131 3.495 1.00 95.38 101 ARG A O 1
ATOM 778 N N . LEU A 1 102 ? -7.680 -10.526 5.688 1.00 97.00 102 LEU A N 1
ATOM 779 C CA . LEU A 1 102 ? -6.845 -9.427 6.160 1.00 97.00 102 LEU A CA 1
ATOM 780 C C . LEU A 1 102 ? -5.370 -9.728 5.863 1.00 97.00 102 LEU A C 1
ATOM 782 O O . LEU A 1 102 ? -4.845 -10.765 6.278 1.00 97.00 102 LEU A O 1
ATOM 786 N N . VAL A 1 103 ? -4.706 -8.829 5.145 1.00 97.00 103 VAL A N 1
ATOM 787 C CA . VAL A 1 103 ? -3.290 -8.942 4.780 1.00 97.00 103 VAL A CA 1
ATOM 788 C C . VAL A 1 103 ? -2.502 -7.758 5.331 1.00 97.00 103 VAL A C 1
ATOM 790 O O . VAL A 1 103 ? -2.974 -6.625 5.293 1.00 97.00 103 VAL A O 1
ATOM 793 N N . ALA A 1 104 ? -1.296 -8.030 5.827 1.00 95.19 104 ALA A N 1
ATOM 794 C CA . ALA A 1 104 ? -0.330 -7.026 6.255 1.00 95.19 104 ALA A CA 1
ATOM 795 C C . ALA A 1 104 ? 0.846 -7.033 5.284 1.00 95.19 104 ALA A C 1
ATOM 797 O O . ALA A 1 104 ? 1.631 -7.981 5.245 1.00 95.19 104 ALA A O 1
ATOM 798 N N . VAL A 1 105 ? 0.952 -5.984 4.474 1.00 93.31 105 VAL A N 1
ATOM 799 C CA . VAL A 1 105 ? 1.984 -5.874 3.443 1.00 93.31 105 VAL A CA 1
ATOM 800 C C . VAL A 1 105 ? 3.086 -4.934 3.926 1.00 93.31 105 VAL A C 1
ATOM 802 O O . VAL A 1 105 ? 2.793 -3.771 4.209 1.00 93.31 105 VAL A O 1
ATOM 805 N N . PRO A 1 106 ? 4.352 -5.381 4.009 1.00 89.38 106 PRO A N 1
ATOM 806 C CA . PRO A 1 106 ? 5.437 -4.532 4.483 1.00 89.38 106 PRO A CA 1
ATOM 807 C C . PRO A 1 106 ? 5.660 -3.337 3.557 1.00 89.38 106 PRO A C 1
ATOM 809 O O . PRO A 1 106 ? 5.810 -3.474 2.335 1.00 89.38 106 PRO A O 1
ATOM 812 N N . GLN A 1 107 ? 5.740 -2.159 4.169 1.00 85.56 107 GLN A N 1
ATOM 813 C CA . GLN A 1 107 ? 6.056 -0.906 3.500 1.00 85.56 107 GLN A CA 1
ATOM 814 C C . GLN A 1 107 ? 7.523 -0.561 3.742 1.00 85.56 107 GLN A C 1
ATOM 816 O O . GLN A 1 107 ? 7.952 -0.302 4.865 1.00 85.56 107 GLN A O 1
ATOM 821 N N . ARG A 1 108 ? 8.302 -0.551 2.661 1.00 76.50 108 ARG A N 1
ATOM 822 C CA . ARG A 1 108 ? 9.673 -0.034 2.664 1.00 76.50 108 ARG A CA 1
ATOM 823 C C . ARG A 1 108 ? 9.638 1.442 2.300 1.00 76.50 108 ARG A C 1
ATOM 825 O O . ARG A 1 108 ? 8.801 1.845 1.495 1.00 76.50 108 ARG A O 1
ATOM 832 N N . ALA A 1 109 ? 10.564 2.221 2.851 1.00 72.25 109 ALA A N 1
ATOM 833 C CA . ALA A 1 109 ? 10.821 3.551 2.321 1.00 72.25 109 ALA A CA 1
ATOM 834 C C . ALA A 1 109 ? 11.204 3.419 0.837 1.00 72.25 109 ALA A C 1
ATOM 836 O O . ALA A 1 109 ? 12.062 2.606 0.481 1.00 72.25 109 ALA A O 1
ATOM 837 N N . ALA A 1 110 ? 10.537 4.183 -0.020 1.00 67.75 110 ALA A N 1
ATOM 838 C CA . ALA A 1 110 ? 10.978 4.407 -1.389 1.00 67.75 110 ALA A CA 1
ATOM 839 C C . ALA A 1 110 ? 11.756 5.727 -1.427 1.00 67.75 110 ALA A C 1
ATOM 841 O O . ALA A 1 110 ? 11.673 6.512 -0.491 1.00 67.75 110 ALA A O 1
ATOM 842 N N . HIS A 1 111 ? 12.555 5.958 -2.468 1.00 62.22 111 HIS A N 1
ATOM 843 C CA . HIS A 1 111 ? 13.450 7.116 -2.579 1.00 62.22 111 HIS A CA 1
ATOM 844 C C . HIS A 1 111 ? 12.774 8.436 -2.139 1.00 62.22 111 HIS A C 1
ATOM 846 O O . HIS A 1 111 ? 11.880 8.922 -2.824 1.00 62.22 111 HIS A O 1
ATOM 852 N N . LEU A 1 112 ? 13.189 8.965 -0.976 1.00 64.06 112 LEU A N 1
ATOM 853 C CA . LEU A 1 112 ? 12.668 10.175 -0.311 1.00 64.06 112 LEU A CA 1
ATOM 854 C C . LEU A 1 112 ? 11.174 10.167 0.086 1.00 64.06 112 LEU A C 1
ATOM 856 O O . LEU A 1 112 ? 10.660 11.187 0.534 1.00 64.06 112 LEU A O 1
ATOM 860 N N . ALA A 1 113 ? 10.481 9.033 -0.025 1.00 66.56 113 ALA A N 1
ATOM 861 C CA . ALA A 1 113 ? 9.059 8.903 0.267 1.00 66.56 113 ALA A CA 1
ATOM 862 C C . ALA A 1 113 ? 8.783 7.770 1.264 1.00 66.56 113 ALA A C 1
ATOM 864 O O . ALA A 1 113 ? 9.198 6.619 1.088 1.00 66.56 113 ALA A O 1
ATOM 865 N N . LEU A 1 114 ? 8.012 8.094 2.300 1.00 75.00 114 LEU A N 1
ATOM 866 C CA . LEU A 1 114 ? 7.536 7.136 3.287 1.00 75.00 114 LEU A CA 1
ATOM 867 C C . LEU A 1 114 ? 6.010 7.154 3.299 1.00 75.00 114 LEU A C 1
ATOM 869 O O . LEU A 1 114 ? 5.398 8.144 3.689 1.00 75.00 114 LEU A O 1
ATOM 873 N N . LEU A 1 115 ? 5.397 6.053 2.867 1.00 79.81 115 LEU A N 1
ATOM 874 C CA . LEU A 1 115 ? 3.943 5.919 2.895 1.00 79.81 115 LEU A CA 1
ATOM 875 C C . LEU A 1 115 ? 3.440 5.866 4.348 1.00 79.81 115 LEU A C 1
ATOM 877 O O . LEU A 1 115 ? 4.113 5.255 5.194 1.00 79.81 115 LEU A O 1
ATOM 881 N N . PRO A 1 116 ? 2.267 6.452 4.654 1.00 84.62 116 PRO A N 1
ATOM 882 C CA . PRO A 1 116 ? 1.600 6.250 5.933 1.00 84.62 116 PRO A CA 1
ATOM 883 C C . PRO A 1 116 ? 1.427 4.756 6.217 1.00 84.62 116 PRO A C 1
ATOM 885 O O . PRO A 1 116 ? 1.039 3.982 5.335 1.00 84.62 116 PRO A O 1
ATOM 888 N N . ALA A 1 117 ? 1.776 4.358 7.439 1.00 90.31 117 ALA A N 1
ATOM 889 C CA . ALA A 1 117 ? 1.581 2.994 7.899 1.00 90.31 117 ALA A CA 1
ATOM 890 C C . ALA A 1 117 ? 0.164 2.849 8.444 1.00 90.31 117 ALA A C 1
ATOM 892 O O . ALA A 1 117 ? -0.288 3.717 9.181 1.00 90.31 117 ALA A O 1
ATOM 893 N N . ALA A 1 118 ? -0.491 1.735 8.128 1.00 92.81 118 ALA A N 1
ATOM 894 C CA . ALA A 1 118 ? -1.763 1.361 8.744 1.00 92.81 118 ALA A CA 1
ATOM 895 C C . ALA A 1 118 ? -1.555 0.637 10.088 1.00 92.81 118 ALA A C 1
ATOM 897 O O . ALA A 1 118 ? -2.500 0.420 10.845 1.00 92.81 118 ALA A O 1
ATOM 898 N N . GLY A 1 119 ? -0.317 0.239 10.391 1.00 92.38 119 GLY A N 1
ATOM 899 C CA . GLY A 1 119 ? 0.051 -0.360 11.666 1.00 92.38 119 GLY A CA 1
ATOM 900 C C . GLY A 1 119 ? 1.522 -0.749 11.763 1.00 92.38 119 GLY A C 1
ATOM 901 O O . GLY A 1 119 ? 2.292 -0.610 10.799 1.00 92.38 119 GLY A O 1
ATOM 902 N N . THR A 1 120 ? 1.891 -1.264 12.935 1.00 91.56 120 THR A N 1
ATOM 903 C CA . THR A 1 120 ? 3.206 -1.835 13.233 1.00 91.56 120 THR A CA 1
ATOM 904 C C . THR A 1 120 ? 3.129 -3.322 13.547 1.00 91.56 120 THR A C 1
ATOM 906 O O . THR A 1 120 ? 2.268 -3.769 14.292 1.00 91.56 120 THR A O 1
ATOM 909 N N . VAL A 1 121 ? 4.040 -4.113 12.982 1.00 90.81 121 VAL A N 1
ATOM 910 C CA . VAL A 1 121 ? 4.199 -5.529 13.327 1.00 90.81 121 VAL A CA 1
ATOM 911 C C . VAL A 1 121 ? 4.828 -5.634 14.710 1.00 90.81 121 VAL A C 1
ATOM 913 O O . VAL A 1 121 ? 5.978 -5.230 14.896 1.00 90.81 121 VAL A O 1
ATOM 916 N N . GLU A 1 122 ? 4.093 -6.236 15.639 1.00 89.00 122 GLU A N 1
ATOM 917 C CA . GLU A 1 122 ? 4.558 -6.536 16.995 1.00 89.00 122 GLU A CA 1
ATOM 918 C C . GLU A 1 122 ? 5.196 -7.925 17.053 1.00 89.00 122 GLU A C 1
ATOM 920 O O . GLU A 1 122 ? 6.264 -8.121 17.635 1.00 89.00 122 GLU A O 1
ATOM 925 N N . ARG A 1 123 ? 4.561 -8.910 16.403 1.00 87.94 123 ARG A N 1
ATOM 926 C CA . ARG A 1 123 ? 5.039 -10.299 16.354 1.00 87.94 123 ARG A CA 1
ATOM 927 C C . ARG A 1 123 ? 4.817 -10.900 14.974 1.00 87.94 123 ARG A C 1
ATOM 929 O O . ARG A 1 123 ? 3.764 -10.711 14.371 1.00 87.94 123 ARG A O 1
ATOM 936 N N . LEU A 1 124 ? 5.788 -11.678 14.497 1.00 86.88 124 LEU A N 1
ATOM 937 C CA . LEU A 1 124 ? 5.694 -12.422 13.241 1.00 86.88 124 LEU A CA 1
ATOM 938 C C . LEU A 1 124 ? 5.887 -13.920 13.496 1.00 86.88 124 LEU A C 1
ATOM 940 O O . LEU A 1 124 ? 6.894 -14.330 14.067 1.00 86.88 124 LEU A O 1
ATOM 944 N N . ALA A 1 125 ? 4.939 -14.733 13.031 1.00 85.25 125 ALA A N 1
ATOM 945 C CA . ALA A 1 125 ? 4.968 -16.188 13.131 1.00 85.25 125 ALA A CA 1
ATOM 946 C C . ALA A 1 125 ? 4.640 -16.814 11.766 1.00 85.25 125 ALA A C 1
ATOM 948 O O . ALA A 1 125 ? 3.479 -17.017 11.397 1.00 85.25 125 ALA A O 1
ATOM 949 N N . GLY A 1 126 ? 5.682 -17.111 10.987 1.00 85.12 126 GLY A N 1
ATOM 950 C CA . GLY A 1 126 ? 5.554 -17.711 9.658 1.00 85.12 126 GLY A CA 1
ATOM 951 C C . GLY A 1 126 ? 4.787 -16.814 8.681 1.00 85.12 126 GLY A C 1
ATOM 952 O O . GLY A 1 126 ? 5.317 -15.825 8.193 1.00 85.12 126 GLY A O 1
ATOM 953 N N . SER A 1 127 ? 3.535 -17.176 8.386 1.00 88.94 127 SER A N 1
ATOM 954 C CA . SER A 1 127 ? 2.649 -16.441 7.461 1.00 88.94 127 SER A CA 1
ATOM 955 C C . SER A 1 127 ? 1.577 -15.603 8.169 1.00 88.94 127 SER A C 1
ATOM 957 O O . SER A 1 127 ? 0.586 -15.207 7.551 1.00 88.94 127 SER A O 1
ATOM 959 N N . ARG A 1 128 ? 1.752 -15.338 9.468 1.00 91.38 128 ARG A N 1
ATOM 960 C CA . ARG A 1 128 ? 0.860 -14.505 10.282 1.00 91.38 128 ARG A CA 1
ATOM 961 C C . ARG A 1 128 ? 1.650 -13.426 11.008 1.00 91.38 128 ARG A C 1
ATOM 963 O O . ARG A 1 128 ? 2.716 -13.711 11.551 1.00 91.38 128 ARG A O 1
ATOM 970 N N . ALA A 1 129 ? 1.100 -12.220 11.036 1.00 92.00 129 ALA A N 1
ATOM 971 C CA . ALA A 1 129 ? 1.621 -11.077 11.766 1.00 92.00 129 ALA A CA 1
ATOM 972 C C . ALA A 1 129 ? 0.562 -10.577 12.754 1.00 92.00 129 ALA A C 1
ATOM 974 O O . ALA A 1 129 ? -0.590 -10.373 12.370 1.00 92.00 129 ALA A O 1
ATOM 975 N N . ALA A 1 130 ? 0.970 -10.372 14.002 1.00 92.19 130 ALA A N 1
ATOM 976 C CA . ALA A 1 130 ? 0.230 -9.574 14.964 1.00 92.19 130 ALA A CA 1
ATOM 977 C C . ALA A 1 130 ? 0.612 -8.109 14.731 1.00 92.19 130 ALA A C 1
ATOM 979 O O . ALA A 1 130 ? 1.797 -7.761 14.789 1.00 92.19 130 ALA A O 1
ATOM 980 N N . VAL A 1 131 ? -0.373 -7.282 14.392 1.00 93.19 131 VAL A N 1
ATOM 981 C CA . VAL A 1 131 ? -0.177 -5.890 13.985 1.00 93.19 131 VAL A CA 1
ATOM 982 C C . VAL A 1 131 ? -0.926 -4.983 14.941 1.00 93.19 131 VAL A C 1
ATOM 984 O O . VAL A 1 131 ? -2.140 -5.101 15.041 1.00 93.19 131 VAL A O 1
ATOM 987 N N . SER A 1 132 ? -0.230 -4.051 15.584 1.00 92.69 132 SER A N 1
ATOM 988 C CA . SER A 1 132 ? -0.864 -2.914 16.245 1.00 92.69 132 SER A CA 1
ATOM 989 C C . SER A 1 132 ? -1.333 -1.937 15.168 1.00 92.69 132 SER A C 1
ATOM 991 O O . SER A 1 132 ? -0.506 -1.334 14.479 1.00 92.69 132 SER A O 1
ATOM 993 N N . THR A 1 133 ? -2.643 -1.854 14.924 1.00 92.81 133 THR A N 1
ATOM 994 C CA . THR A 1 133 ? -3.194 -1.009 13.855 1.00 92.81 133 THR A CA 1
ATOM 995 C C . THR A 1 133 ? -3.580 0.388 14.335 1.00 92.81 133 THR A C 1
ATOM 997 O O . THR A 1 133 ? -4.069 0.579 15.447 1.00 92.81 133 THR A O 1
ATOM 1000 N N . PHE A 1 134 ? -3.376 1.366 13.452 1.00 91.12 134 PHE A N 1
ATOM 1001 C CA . PHE A 1 134 ? -3.817 2.753 13.612 1.00 91.12 134 PHE A CA 1
ATOM 1002 C C . PHE A 1 134 ? -5.147 3.029 12.898 1.00 91.12 134 PHE A C 1
ATOM 1004 O O . PHE A 1 134 ? -5.609 4.163 12.904 1.00 91.12 134 PHE A O 1
ATOM 1011 N N . HIS A 1 135 ? -5.711 2.028 12.217 1.00 90.31 135 HIS A N 1
ATOM 1012 C CA . HIS A 1 135 ? -6.909 2.153 11.392 1.00 90.31 135 HIS A CA 1
ATOM 1013 C C . HIS A 1 135 ? -8.035 1.293 11.977 1.00 90.31 135 HIS A C 1
ATOM 1015 O O . HIS A 1 135 ? -7.799 0.217 12.529 1.00 90.31 135 HIS A O 1
ATOM 1021 N N . SER A 1 136 ? -9.272 1.743 11.810 1.00 90.19 136 SER A N 1
ATOM 1022 C CA . SER A 1 136 ? -10.475 0.957 12.080 1.00 90.19 136 SER A CA 1
ATOM 1023 C C . SER A 1 136 ? -10.651 -0.184 11.069 1.00 90.19 136 SER A C 1
ATOM 1025 O O . SER A 1 136 ? -10.120 -0.151 9.955 1.00 90.19 136 SER A O 1
ATOM 1027 N N . GLU A 1 137 ? -11.465 -1.187 11.415 1.00 89.56 137 GLU A N 1
ATOM 1028 C CA . GLU A 1 137 ? -11.815 -2.264 10.476 1.00 89.56 137 GLU A CA 1
ATOM 1029 C C . GLU A 1 137 ? -12.449 -1.723 9.189 1.00 89.56 137 GLU A C 1
ATOM 1031 O O . GLU A 1 137 ? -12.127 -2.194 8.100 1.00 89.56 137 GLU A O 1
ATOM 1036 N N . GLN A 1 138 ? -13.291 -0.691 9.296 1.00 89.75 138 GLN A N 1
ATOM 1037 C CA . GLN A 1 138 ? -13.948 -0.081 8.142 1.00 89.75 138 GLN A CA 1
ATOM 1038 C C . GLN A 1 138 ? -12.944 0.580 7.187 1.00 89.75 138 GLN A C 1
ATOM 1040 O O . GLN A 1 138 ? -13.088 0.458 5.968 1.00 89.75 138 GLN A O 1
ATOM 1045 N N . GLU A 1 139 ? -11.918 1.254 7.711 1.00 91.31 139 GLU A N 1
ATOM 1046 C CA . GLU A 1 139 ? -10.848 1.852 6.902 1.00 91.31 139 GLU A CA 1
ATOM 1047 C C . GLU A 1 139 ? -9.998 0.781 6.212 1.00 91.31 139 GLU A C 1
ATOM 1049 O O . GLU A 1 139 ? -9.668 0.910 5.030 1.00 91.31 139 GLU A O 1
ATOM 1054 N N . ILE A 1 140 ? -9.684 -0.306 6.920 1.00 94.50 140 ILE A N 1
ATOM 1055 C CA . ILE A 1 140 ? -8.947 -1.449 6.365 1.00 94.50 140 ILE A CA 1
ATOM 1056 C C . ILE A 1 140 ? -9.750 -2.125 5.245 1.00 94.50 140 ILE A C 1
ATOM 1058 O O . ILE A 1 140 ? -9.205 -2.425 4.178 1.00 94.50 140 ILE A O 1
ATOM 1062 N N . ASP A 1 141 ? -11.046 -2.339 5.459 1.00 93.62 141 ASP A N 1
ATOM 1063 C CA . ASP A 1 141 ? -11.947 -2.942 4.473 1.00 93.62 141 ASP A CA 1
ATOM 1064 C C . ASP A 1 141 ? -12.162 -2.030 3.256 1.00 93.62 141 ASP A C 1
ATOM 1066 O O . ASP A 1 141 ? -12.365 -2.511 2.141 1.00 93.62 141 ASP A O 1
ATOM 1070 N N . SER A 1 142 ? -12.029 -0.718 3.449 1.00 93.88 142 SER A N 1
ATOM 1071 C CA . SER A 1 142 ? -12.125 0.303 2.402 1.00 93.88 142 SER A CA 1
ATOM 1072 C C . SER A 1 142 ? -10.768 0.646 1.769 1.00 93.88 142 SER A C 1
ATOM 1074 O O . SER A 1 142 ? -10.619 1.711 1.173 1.00 93.88 142 SER A O 1
ATOM 1076 N N . THR A 1 143 ? -9.760 -0.228 1.876 1.00 95.12 143 THR A N 1
ATOM 1077 C CA . THR A 1 143 ? -8.413 0.011 1.331 1.00 95.12 143 THR A CA 1
ATOM 1078 C C . THR A 1 143 ? -8.092 -0.877 0.124 1.00 95.12 143 THR A C 1
ATOM 1080 O O . THR A 1 143 ? -7.995 -2.100 0.221 1.00 95.12 143 THR A O 1
ATOM 1083 N N . LEU A 1 144 ? -7.794 -0.252 -1.017 1.00 95.44 144 LEU A N 1
ATOM 1084 C CA . LEU A 1 144 ? -7.263 -0.881 -2.223 1.00 95.44 144 LEU A CA 1
ATOM 1085 C C . LEU A 1 144 ? -5.725 -0.900 -2.211 1.00 95.44 144 LEU A C 1
ATOM 1087 O O . LEU A 1 144 ? -5.052 0.058 -2.587 1.00 95.44 144 LEU A O 1
ATOM 1091 N N . LEU A 1 145 ? -5.153 -2.042 -1.838 1.00 95.81 145 LEU A N 1
ATOM 1092 C CA . LEU A 1 145 ? -3.732 -2.352 -2.042 1.00 95.81 145 LEU A CA 1
ATOM 1093 C C . LEU A 1 145 ? -3.410 -2.601 -3.529 1.00 95.81 145 LEU A C 1
ATOM 1095 O O . LEU A 1 145 ? -3.860 -3.608 -4.090 1.00 95.81 145 LEU A O 1
ATOM 1099 N N . LEU A 1 146 ? -2.594 -1.740 -4.141 1.00 95.19 146 LEU A N 1
ATOM 1100 C CA . LEU A 1 146 ? -2.137 -1.863 -5.529 1.00 95.19 146 LEU A CA 1
ATOM 1101 C C . LEU A 1 146 ? -0.606 -1.873 -5.575 1.00 95.19 146 LEU A C 1
ATOM 1103 O O . LEU A 1 146 ? 0.035 -0.920 -5.146 1.00 95.19 146 LEU A O 1
ATOM 1107 N N . ALA A 1 147 ? -0.008 -2.943 -6.102 1.00 93.00 147 ALA A N 1
ATOM 1108 C CA . ALA A 1 147 ? 1.444 -3.049 -6.251 1.00 93.00 147 ALA A CA 1
ATOM 1109 C C . ALA A 1 147 ? 1.915 -2.688 -7.661 1.00 93.00 147 ALA A C 1
ATOM 1111 O O . ALA A 1 147 ? 1.416 -3.231 -8.639 1.00 93.00 147 ALA A O 1
ATOM 1112 N N . GLY A 1 148 ? 2.916 -1.827 -7.783 1.00 90.00 148 GLY A N 1
ATOM 1113 C CA . GLY A 1 148 ? 3.519 -1.459 -9.061 1.00 90.00 148 GLY A CA 1
ATOM 1114 C C . GLY A 1 148 ? 4.465 -0.274 -8.910 1.00 90.00 148 GLY A C 1
ATOM 1115 O O . GLY A 1 148 ? 4.479 0.389 -7.878 1.00 90.00 148 GLY A O 1
ATOM 1116 N N . CYS A 1 149 ? 5.268 -0.003 -9.934 1.00 85.75 149 CYS A N 1
ATOM 1117 C CA . CYS A 1 149 ? 6.219 1.112 -9.934 1.00 85.75 149 CYS A CA 1
ATOM 1118 C C . CYS A 1 149 ? 5.770 2.303 -10.793 1.00 85.75 149 CYS A C 1
ATOM 1120 O O . CYS A 1 149 ? 6.558 3.216 -11.017 1.00 85.75 149 CYS A O 1
ATOM 1122 N N . ASP A 1 150 ? 4.532 2.284 -11.284 1.00 85.81 150 ASP A N 1
ATOM 1123 C CA . ASP A 1 150 ? 3.979 3.349 -12.113 1.00 85.81 150 ASP A CA 1
ATOM 1124 C C . ASP A 1 150 ? 3.478 4.516 -11.236 1.00 85.81 150 ASP A C 1
ATOM 1126 O O . ASP A 1 150 ? 2.580 4.310 -10.409 1.00 85.81 150 ASP A O 1
ATOM 1130 N N . PRO A 1 151 ? 4.024 5.740 -11.390 1.00 81.75 151 PRO A N 1
ATOM 1131 C CA . PRO A 1 151 ? 3.589 6.899 -10.613 1.00 81.75 151 PRO A CA 1
ATOM 1132 C C . PRO A 1 151 ? 2.130 7.301 -10.885 1.00 81.75 151 PRO A C 1
ATOM 1134 O O . PRO A 1 151 ? 1.518 7.947 -10.033 1.00 81.75 151 PRO A O 1
ATOM 1137 N N . ALA A 1 152 ? 1.534 6.888 -12.010 1.00 86.56 152 ALA A N 1
ATOM 1138 C CA . ALA A 1 152 ? 0.134 7.164 -12.325 1.00 86.56 152 ALA A CA 1
ATOM 1139 C C . ALA A 1 152 ? -0.835 6.595 -11.276 1.00 86.56 152 ALA A C 1
ATOM 1141 O O . ALA A 1 152 ? -1.932 7.122 -11.103 1.00 86.56 152 ALA A O 1
ATOM 1142 N N . VAL A 1 153 ? -0.425 5.569 -10.521 1.00 86.62 153 VAL A N 1
ATOM 1143 C CA . VAL A 1 153 ? -1.226 5.031 -9.414 1.00 86.62 153 VAL A CA 1
ATOM 1144 C C . VAL A 1 153 ? -1.422 6.071 -8.310 1.00 86.62 153 VAL A C 1
ATOM 1146 O O . VAL A 1 153 ? -2.519 6.176 -7.768 1.00 86.62 153 VAL A O 1
ATOM 1149 N N . ALA A 1 154 ? -0.393 6.856 -7.981 1.00 83.62 154 ALA A N 1
ATOM 1150 C CA . ALA A 1 154 ? -0.511 7.904 -6.969 1.00 83.62 154 ALA A CA 1
ATOM 1151 C C . ALA A 1 154 ? -1.431 9.039 -7.449 1.00 83.62 154 ALA A C 1
ATOM 1153 O O . ALA A 1 154 ? -2.229 9.557 -6.674 1.00 83.62 154 ALA A O 1
ATOM 1154 N N . ILE A 1 155 ? -1.380 9.367 -8.745 1.00 88.44 155 ILE A N 1
ATOM 1155 C CA . ILE A 1 155 ? -2.289 10.343 -9.366 1.00 88.44 155 ILE A CA 1
ATOM 1156 C C . ILE A 1 155 ? -3.739 9.838 -9.306 1.00 88.44 155 ILE A C 1
ATOM 1158 O O . ILE A 1 155 ? -4.641 10.594 -8.950 1.00 88.44 155 ILE A O 1
ATOM 1162 N N . LEU A 1 156 ? -3.965 8.555 -9.609 1.00 87.00 156 LEU A N 1
ATOM 1163 C CA . LEU A 1 156 ? -5.279 7.923 -9.490 1.00 87.00 156 LEU A CA 1
ATOM 1164 C C . LEU A 1 156 ? -5.789 7.953 -8.044 1.00 87.00 156 LEU A C 1
ATOM 1166 O O . LEU A 1 156 ? -6.948 8.293 -7.823 1.00 87.00 156 LEU A O 1
ATOM 1170 N N . ALA A 1 157 ? -4.932 7.623 -7.074 1.00 89.00 157 ALA A N 1
ATOM 1171 C CA . ALA A 1 157 ? -5.268 7.647 -5.653 1.00 89.00 157 ALA A CA 1
ATOM 1172 C C . ALA A 1 157 ? -5.761 9.034 -5.211 1.00 89.00 157 ALA A C 1
ATOM 1174 O O . ALA A 1 157 ? -6.823 9.147 -4.601 1.00 89.00 157 ALA A O 1
ATOM 1175 N N . GLU A 1 158 ? -5.030 10.084 -5.589 1.00 89.38 158 GLU A N 1
ATOM 1176 C CA . GLU A 1 158 ? -5.387 11.472 -5.287 1.00 89.38 158 GLU A CA 1
ATOM 1177 C C . GLU A 1 158 ? -6.701 11.888 -5.965 1.00 89.38 158 GLU A C 1
ATOM 1179 O O . GLU A 1 158 ? -7.586 12.477 -5.342 1.00 89.38 158 GLU A O 1
ATOM 1184 N N . TRP A 1 159 ? -6.876 11.542 -7.244 1.00 90.94 159 TRP A N 1
ATOM 1185 C CA . TRP A 1 159 ? -8.113 11.838 -7.966 1.00 90.94 159 TRP A CA 1
ATOM 1186 C C . TRP A 1 159 ? -9.332 11.147 -7.336 1.00 90.94 159 TRP A C 1
ATOM 1188 O O . TRP A 1 159 ? -10.381 11.777 -7.180 1.00 90.94 159 TRP A O 1
ATOM 1198 N N . MET A 1 160 ? -9.199 9.879 -6.932 1.00 91.94 160 MET A N 1
ATOM 1199 C CA . MET A 1 160 ? -10.265 9.134 -6.253 1.00 91.94 160 MET A CA 1
ATOM 1200 C C . MET A 1 160 ? -10.643 9.786 -4.921 1.00 91.94 160 MET A C 1
ATOM 1202 O O . MET A 1 160 ? -11.831 9.985 -4.657 1.00 91.94 160 MET A O 1
ATOM 1206 N N . ALA A 1 161 ? -9.648 10.182 -4.121 1.00 88.38 161 ALA A N 1
ATOM 1207 C CA . ALA A 1 161 ? -9.873 10.866 -2.850 1.00 88.38 161 ALA A CA 1
ATOM 1208 C C . ALA A 1 161 ? -10.650 12.182 -3.041 1.00 88.38 161 ALA A C 1
ATOM 1210 O O . ALA A 1 161 ? -11.632 12.438 -2.345 1.00 88.38 161 ALA A O 1
ATOM 1211 N N . ARG A 1 162 ? -10.277 12.987 -4.044 1.00 91.38 162 ARG A N 1
ATOM 1212 C CA . ARG A 1 162 ? -10.925 14.279 -4.333 1.00 91.38 162 ARG A CA 1
ATOM 1213 C C . ARG A 1 162 ? -12.328 14.167 -4.926 1.00 91.38 162 ARG A C 1
ATOM 1215 O O . ARG A 1 162 ? -13.106 15.110 -4.814 1.00 91.38 162 ARG A O 1
ATOM 1222 N N . THR A 1 163 ? -12.652 13.051 -5.574 1.00 92.00 163 THR A N 1
ATOM 1223 C CA . THR A 1 163 ? -13.957 12.830 -6.227 1.00 92.00 163 THR A CA 1
ATOM 1224 C C . THR A 1 163 ? -14.964 12.094 -5.338 1.00 92.00 163 THR A C 1
ATOM 1226 O O . THR A 1 163 ? -16.046 11.736 -5.798 1.00 92.00 163 THR A O 1
ATOM 1229 N N . GLY A 1 164 ? -14.646 11.910 -4.051 1.00 87.38 164 GLY A N 1
ATOM 1230 C CA . GLY A 1 164 ? -15.575 11.374 -3.054 1.00 87.38 164 GLY A CA 1
ATOM 1231 C C . GLY A 1 164 ? -15.677 9.849 -3.036 1.00 87.38 164 GLY A C 1
ATOM 1232 O O . GLY A 1 164 ? -16.612 9.308 -2.438 1.00 87.38 164 GLY A O 1
ATOM 1233 N N . TRP A 1 165 ? -14.732 9.133 -3.658 1.00 89.75 165 TRP A N 1
ATOM 1234 C CA . TRP A 1 165 ? -14.664 7.682 -3.508 1.00 89.75 165 TRP A CA 1
ATOM 1235 C C . TRP A 1 165 ? -14.341 7.331 -2.061 1.00 89.75 165 TRP A C 1
ATOM 1237 O O . TRP A 1 165 ? -13.350 7.784 -1.496 1.00 89.75 165 TRP A O 1
ATOM 1247 N N . ARG A 1 166 ? -15.150 6.451 -1.471 1.00 86.56 166 ARG A N 1
ATOM 1248 C CA . ARG A 1 166 ? -14.945 5.943 -0.106 1.00 86.56 166 ARG A CA 1
ATOM 1249 C C . ARG A 1 166 ? -13.952 4.779 -0.055 1.00 86.56 166 ARG A C 1
ATOM 1251 O O . ARG A 1 166 ? -14.115 3.878 0.755 1.00 86.56 166 ARG A O 1
ATOM 1258 N N . VAL A 1 167 ? -12.973 4.757 -0.959 1.00 89.94 167 VAL A N 1
ATOM 1259 C CA . VAL A 1 167 ? -11.945 3.713 -1.030 1.00 89.94 167 VAL A CA 1
ATOM 1260 C C . VAL A 1 167 ? -10.581 4.385 -1.077 1.00 89.94 167 VAL A C 1
ATOM 1262 O O . VAL A 1 167 ? -10.286 5.119 -2.019 1.00 89.94 167 VAL A O 1
ATOM 1265 N N . GLY A 1 168 ? -9.750 4.121 -0.072 1.00 91.06 168 GLY A N 1
ATOM 1266 C CA . GLY A 1 168 ? -8.357 4.556 -0.051 1.00 91.06 168 GLY A CA 1
ATOM 1267 C C . GLY A 1 168 ? -7.503 3.684 -0.966 1.00 91.06 168 GLY A C 1
ATOM 1268 O O . GLY A 1 168 ? -7.745 2.486 -1.087 1.00 91.06 168 GLY A O 1
ATOM 1269 N N . VAL A 1 169 ? -6.483 4.254 -1.605 1.00 92.88 169 VAL A N 1
ATOM 1270 C CA . VAL A 1 169 ? -5.548 3.502 -2.456 1.00 92.88 169 VAL A CA 1
ATOM 1271 C C . VAL A 1 169 ? -4.157 3.548 -1.842 1.00 92.88 169 VAL A C 1
ATOM 1273 O O . VAL A 1 169 ? -3.600 4.621 -1.627 1.00 92.88 169 VAL A O 1
ATOM 1276 N N . VAL A 1 170 ? -3.563 2.377 -1.608 1.00 92.00 170 VAL A N 1
ATOM 1277 C CA . VAL A 1 170 ? -2.167 2.262 -1.169 1.00 92.00 170 VAL A CA 1
ATOM 1278 C C . VAL A 1 170 ? -1.328 1.753 -2.334 1.00 92.00 170 VAL A C 1
ATOM 1280 O O . VAL A 1 170 ? -1.388 0.574 -2.695 1.00 92.00 170 VAL A O 1
ATOM 1283 N N . ALA A 1 171 ? -0.535 2.657 -2.910 1.00 90.94 171 ALA A N 1
ATOM 1284 C CA . ALA A 1 171 ? 0.385 2.375 -4.005 1.00 90.94 171 ALA A CA 1
ATOM 1285 C C . ALA A 1 171 ? 1.703 1.787 -3.473 1.00 90.94 171 ALA A C 1
ATOM 1287 O O . ALA A 1 171 ? 2.566 2.506 -2.975 1.00 90.94 171 ALA A O 1
ATOM 1288 N N . LEU A 1 172 ? 1.869 0.468 -3.560 1.00 89.31 172 LEU A N 1
ATOM 1289 C CA . LEU A 1 172 ? 3.067 -0.238 -3.109 1.00 89.31 172 LEU A CA 1
ATOM 1290 C C . LEU A 1 172 ? 4.132 -0.228 -4.223 1.00 89.31 172 LEU A C 1
ATOM 1292 O O . LEU A 1 172 ? 3.898 -0.848 -5.264 1.00 89.31 172 LEU A O 1
ATOM 1296 N N . PRO A 1 173 ? 5.309 0.400 -4.021 1.00 86.94 173 PRO A N 1
ATOM 1297 C CA . PRO A 1 173 ? 6.303 0.663 -5.068 1.00 86.94 173 PRO A CA 1
ATOM 1298 C C . PRO A 1 173 ? 7.126 -0.588 -5.415 1.00 86.94 173 PRO A C 1
ATOM 1300 O O . PRO A 1 173 ? 8.318 -0.695 -5.121 1.00 86.94 173 PRO A O 1
ATOM 1303 N N . TYR A 1 174 ? 6.475 -1.599 -5.980 1.00 87.50 174 TYR A N 1
ATOM 1304 C CA . TYR A 1 174 ? 7.073 -2.895 -6.300 1.00 87.50 174 TYR A CA 1
ATOM 1305 C C . TYR A 1 174 ? 7.441 -2.972 -7.783 1.00 87.50 174 TYR A C 1
ATOM 1307 O O . TYR A 1 174 ? 6.733 -2.454 -8.641 1.00 87.50 174 TYR A O 1
ATOM 1315 N N . SER A 1 175 ? 8.533 -3.674 -8.103 1.00 86.75 175 SER A N 1
ATOM 1316 C CA . SER A 1 175 ? 8.838 -4.029 -9.493 1.00 86.75 175 SER A CA 1
ATOM 1317 C C . SER A 1 175 ? 7.721 -4.898 -10.081 1.00 86.75 175 SER A C 1
ATOM 1319 O O . SER A 1 175 ? 7.069 -5.641 -9.349 1.00 86.75 175 SER A O 1
ATOM 1321 N N . SER A 1 176 ? 7.537 -4.867 -11.405 1.00 89.12 176 SER A N 1
ATOM 1322 C CA . SER A 1 176 ? 6.493 -5.648 -12.092 1.00 89.12 176 SER A CA 1
ATOM 1323 C C . SER A 1 176 ? 6.484 -7.136 -11.699 1.00 89.12 176 SER A C 1
ATOM 1325 O O . SER A 1 176 ? 5.427 -7.709 -11.440 1.00 89.12 176 SER A O 1
ATOM 1327 N N . GLY A 1 177 ? 7.658 -7.772 -11.600 1.00 88.38 177 GLY A N 1
ATOM 1328 C CA . GLY A 1 177 ? 7.759 -9.175 -11.183 1.00 88.38 177 GLY A CA 1
ATOM 1329 C C . GLY A 1 177 ? 7.314 -9.404 -9.734 1.00 88.38 177 GLY A C 1
ATOM 1330 O O . GLY A 1 177 ? 6.585 -10.357 -9.454 1.00 88.38 177 GLY A O 1
ATOM 1331 N N . LYS A 1 178 ? 7.703 -8.509 -8.816 1.00 88.44 178 LYS A N 1
ATOM 1332 C CA . LYS A 1 178 ? 7.287 -8.567 -7.410 1.00 88.44 178 LYS A CA 1
ATOM 1333 C C . LYS A 1 178 ? 5.788 -8.294 -7.262 1.00 88.44 178 LYS A C 1
ATOM 1335 O O . LYS A 1 178 ? 5.113 -9.049 -6.574 1.00 88.44 178 LYS A O 1
ATOM 1340 N N . ALA A 1 179 ? 5.264 -7.278 -7.944 1.00 92.31 179 ALA A N 1
ATOM 1341 C CA . ALA A 1 179 ? 3.843 -6.946 -7.954 1.00 92.31 179 ALA A CA 1
ATOM 1342 C C . ALA A 1 179 ? 2.988 -8.133 -8.424 1.00 92.31 179 ALA A C 1
ATOM 1344 O O . ALA A 1 179 ? 2.033 -8.520 -7.750 1.00 92.31 179 ALA A O 1
ATOM 1345 N N . LEU A 1 180 ? 3.384 -8.772 -9.530 1.00 93.12 180 LEU A N 1
ATOM 1346 C CA . LEU A 1 180 ? 2.695 -9.946 -10.059 1.00 93.12 180 LEU A CA 1
ATOM 1347 C C . LEU A 1 180 ? 2.760 -11.145 -9.101 1.00 93.12 180 LEU A C 1
ATOM 1349 O O . LEU A 1 180 ? 1.767 -11.853 -8.942 1.00 93.12 180 LEU A O 1
ATOM 1353 N N . ALA A 1 181 ? 3.894 -11.361 -8.428 1.00 91.94 181 ALA A N 1
ATOM 1354 C CA . ALA A 1 181 ? 4.020 -12.396 -7.404 1.00 91.94 181 ALA A CA 1
ATOM 1355 C C . ALA A 1 181 ? 3.119 -12.123 -6.184 1.00 91.94 181 ALA A C 1
ATOM 1357 O O . ALA A 1 181 ? 2.460 -13.045 -5.704 1.00 91.94 181 ALA A O 1
ATOM 1358 N N . SER A 1 182 ? 3.037 -10.872 -5.719 1.00 93.81 182 SER A N 1
ATOM 1359 C CA . SER A 1 182 ? 2.157 -10.473 -4.612 1.00 93.81 182 SER A CA 1
ATOM 1360 C C . SER A 1 182 ? 0.677 -10.642 -4.960 1.00 93.81 182 SER A C 1
ATOM 1362 O O . SER A 1 182 ? -0.101 -11.102 -4.125 1.00 93.81 182 SER A O 1
ATOM 1364 N N . LEU A 1 183 ? 0.281 -10.322 -6.198 1.00 95.38 183 LEU A N 1
ATOM 1365 C CA . LEU A 1 183 ? -1.073 -10.591 -6.688 1.00 95.38 183 LEU A CA 1
ATOM 1366 C C . LEU A 1 183 ? -1.330 -12.099 -6.760 1.00 95.38 183 LEU A C 1
ATOM 1368 O O . LEU A 1 183 ? -2.376 -12.583 -6.330 1.00 95.38 183 LEU A O 1
ATOM 1372 N N . ALA A 1 184 ? -0.352 -12.864 -7.251 1.00 93.69 184 ALA A N 1
ATOM 1373 C CA . ALA A 1 184 ? -0.464 -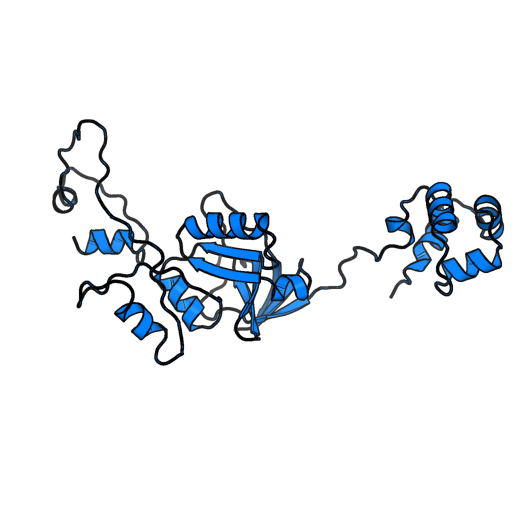14.309 -7.342 1.00 93.69 184 ALA A CA 1
ATOM 1374 C C . ALA A 1 184 ? -0.629 -14.979 -5.966 1.00 93.69 184 ALA A C 1
ATOM 1376 O O . ALA A 1 184 ? -1.308 -15.998 -5.886 1.00 93.69 184 ALA A O 1
ATOM 1377 N N . GLU A 1 185 ? -0.075 -14.406 -4.902 1.00 92.62 185 GLU A N 1
ATOM 1378 C CA . GLU A 1 185 ? -0.244 -14.870 -3.520 1.00 92.62 185 GLU A CA 1
ATOM 1379 C C . GLU A 1 185 ? -1.554 -14.394 -2.857 1.00 92.62 185 GLU A C 1
ATOM 1381 O O . GLU A 1 185 ? -1.948 -14.914 -1.814 1.00 92.62 185 GLU A O 1
ATOM 1386 N N . GLY A 1 186 ? -2.259 -13.427 -3.454 1.00 93.94 186 GLY A N 1
ATOM 1387 C CA . GLY A 1 186 ? -3.427 -12.800 -2.830 1.00 93.94 186 GLY A CA 1
ATOM 1388 C C . GLY A 1 186 ? -3.043 -11.868 -1.678 1.00 93.94 186 GLY A C 1
ATOM 1389 O O . GLY A 1 186 ? -3.742 -11.812 -0.666 1.00 93.94 186 GLY A O 1
ATOM 1390 N N . SER A 1 187 ? -1.902 -11.187 -1.809 1.00 95.06 187 SER A N 1
ATOM 1391 C CA . SER A 1 187 ? -1.406 -10.185 -0.856 1.00 95.06 187 SER A CA 1
ATOM 1392 C C . SER A 1 187 ? -1.765 -8.751 -1.271 1.00 95.06 187 SER A C 1
ATOM 1394 O O . SER A 1 187 ? -1.626 -7.835 -0.473 1.00 95.06 187 SER A O 1
ATOM 1396 N N . VAL A 1 188 ? -2.224 -8.538 -2.510 1.00 96.50 188 VAL A N 1
ATOM 1397 C CA . VAL A 1 188 ? -2.690 -7.242 -3.043 1.00 96.50 188 VAL A CA 1
ATOM 1398 C C . VAL A 1 188 ? -3.905 -7.445 -3.948 1.00 96.50 188 VAL A C 1
ATOM 1400 O O . VAL A 1 188 ? -4.104 -8.544 -4.467 1.00 96.50 188 VAL A O 1
ATOM 1403 N N . HIS A 1 189 ? -4.698 -6.394 -4.166 1.00 96.62 189 HIS A N 1
ATOM 1404 C CA . HIS A 1 189 ? -5.886 -6.447 -5.028 1.00 96.62 189 HIS A CA 1
ATOM 1405 C C . HIS A 1 189 ? -5.532 -6.358 -6.511 1.00 96.62 189 HIS A C 1
ATOM 1407 O O . HIS A 1 189 ? -6.170 -6.995 -7.346 1.00 96.62 189 HIS A O 1
ATOM 1413 N N . ALA A 1 190 ? -4.519 -5.556 -6.839 1.00 95.88 190 ALA A N 1
ATOM 1414 C CA . ALA A 1 190 ? -4.109 -5.291 -8.209 1.00 95.88 190 ALA A CA 1
ATOM 1415 C C . ALA A 1 190 ? -2.584 -5.188 -8.324 1.00 95.88 190 ALA A C 1
ATOM 1417 O O . ALA A 1 190 ? -1.894 -4.806 -7.375 1.00 95.88 190 ALA A O 1
ATOM 1418 N N . ALA A 1 191 ? -2.070 -5.526 -9.508 1.00 94.75 191 ALA A N 1
ATOM 1419 C CA . ALA A 1 191 ? -0.663 -5.390 -9.856 1.00 94.75 191 ALA A CA 1
ATOM 1420 C C . ALA A 1 191 ? -0.501 -4.631 -11.178 1.00 94.75 191 ALA A C 1
ATOM 1422 O O . ALA A 1 191 ? -1.044 -5.047 -12.201 1.00 94.75 191 ALA A O 1
ATOM 1423 N N . GLY A 1 192 ? 0.282 -3.555 -11.157 1.00 93.00 192 GLY A N 1
ATOM 1424 C CA . GLY A 1 192 ? 0.807 -2.906 -12.352 1.00 93.00 192 GLY A CA 1
ATOM 1425 C C . GLY A 1 192 ? 1.986 -3.705 -12.901 1.00 93.00 192 GLY A C 1
ATOM 1426 O O . GLY A 1 192 ? 2.934 -4.008 -12.170 1.00 93.00 192 GLY A O 1
ATOM 1427 N N . VAL A 1 193 ? 1.921 -4.070 -14.184 1.00 91.00 193 VAL A N 1
ATOM 1428 C CA . VAL A 1 193 ? 2.947 -4.877 -14.855 1.00 91.00 193 VAL A CA 1
ATOM 1429 C C . VAL A 1 193 ? 3.275 -4.335 -16.242 1.00 91.00 193 VAL A C 1
ATOM 1431 O O . VAL A 1 193 ? 2.393 -3.952 -17.008 1.00 91.00 193 VAL A O 1
ATOM 1434 N N . HIS A 1 194 ? 4.562 -4.347 -16.568 1.00 89.12 194 HIS A N 1
ATOM 1435 C CA . HIS A 1 194 ? 5.104 -4.026 -17.886 1.00 89.12 194 HIS A CA 1
ATOM 1436 C C . HIS A 1 194 ? 6.270 -4.986 -18.190 1.00 89.12 194 HIS A C 1
ATOM 1438 O O . HIS A 1 194 ? 7.442 -4.610 -18.235 1.00 89.12 194 HIS A O 1
ATOM 1444 N N . LEU A 1 195 ? 5.939 -6.275 -18.312 1.00 86.38 195 LEU A N 1
ATOM 1445 C CA . LEU A 1 195 ? 6.896 -7.364 -18.533 1.00 86.38 195 LEU A CA 1
ATOM 1446 C C . LEU A 1 195 ? 6.850 -7.826 -19.984 1.00 86.38 195 LEU A C 1
ATOM 1448 O O . LEU A 1 195 ? 5.784 -8.208 -20.470 1.00 86.38 195 LEU A O 1
ATOM 1452 N N . ARG A 1 196 ? 8.009 -7.859 -20.639 1.00 84.88 196 ARG A N 1
ATOM 1453 C CA . ARG A 1 196 ? 8.158 -8.408 -21.985 1.00 84.88 196 ARG A CA 1
ATOM 1454 C C . ARG A 1 196 ? 8.414 -9.910 -21.916 1.00 84.88 196 ARG A C 1
ATOM 1456 O O . ARG A 1 196 ? 9.184 -10.382 -21.077 1.00 84.88 196 ARG A O 1
ATOM 1463 N N . ASP A 1 197 ? 7.760 -10.668 -22.785 1.00 85.75 197 ASP A N 1
ATOM 1464 C CA . ASP A 1 197 ? 8.075 -12.073 -23.003 1.00 85.75 197 ASP A CA 1
ATOM 1465 C C . ASP A 1 197 ? 9.142 -12.198 -24.102 1.00 85.75 197 ASP A C 1
ATOM 1467 O O . ASP A 1 197 ? 8.854 -11.875 -25.251 1.00 85.75 197 ASP A O 1
ATOM 1471 N N . PRO A 1 198 ? 10.355 -12.691 -23.804 1.00 80.56 198 PRO A N 1
ATOM 1472 C CA . PRO A 1 198 ? 11.449 -12.699 -24.778 1.00 80.56 198 PRO A CA 1
ATOM 1473 C C . PRO A 1 198 ? 11.197 -13.641 -25.963 1.00 80.56 198 PRO A C 1
ATOM 1475 O O . PRO A 1 198 ? 11.776 -13.455 -27.026 1.00 80.56 198 PRO A O 1
ATOM 1478 N N . LYS A 1 199 ? 10.329 -14.652 -25.800 1.00 84.31 199 LYS A N 1
ATOM 1479 C CA . LYS A 1 199 ? 10.018 -15.625 -26.858 1.00 84.31 199 LYS A CA 1
ATOM 1480 C C . LYS A 1 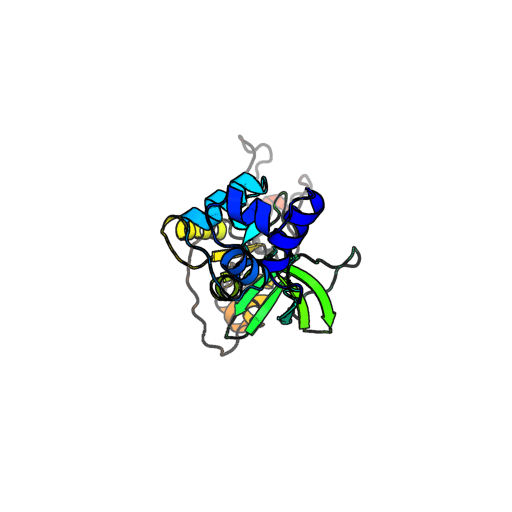199 ? 9.035 -15.078 -27.888 1.00 84.31 199 LYS A C 1
ATOM 1482 O O . LYS A 1 199 ? 9.238 -15.272 -29.078 1.00 84.31 199 LYS A O 1
ATOM 1487 N N . SER A 1 200 ? 7.957 -14.448 -27.429 1.00 86.44 200 SER A N 1
ATOM 1488 C CA . SER A 1 200 ? 6.907 -13.908 -28.307 1.00 86.44 200 SER A CA 1
ATOM 1489 C C . SER A 1 200 ? 7.097 -12.430 -28.650 1.00 86.44 200 SER A C 1
ATOM 1491 O O . SER A 1 200 ? 6.492 -11.939 -29.594 1.00 86.44 200 SER A O 1
ATOM 1493 N N . GLY A 1 201 ? 7.895 -11.700 -27.869 1.00 83.06 201 GLY A N 1
ATOM 1494 C CA . GLY A 1 201 ? 8.011 -10.245 -27.941 1.00 83.06 201 GLY A CA 1
ATOM 1495 C C . GLY A 1 201 ? 6.796 -9.489 -27.394 1.00 83.06 201 GLY A C 1
ATOM 1496 O O . GLY A 1 201 ? 6.847 -8.262 -27.292 1.00 83.06 201 GLY A O 1
ATOM 1497 N N . GLU A 1 202 ? 5.728 -10.196 -27.009 1.00 87.06 202 GLU A N 1
ATOM 1498 C CA . GLU A 1 202 ? 4.519 -9.609 -26.441 1.00 87.06 202 GLU A CA 1
ATOM 1499 C C . GLU A 1 202 ? 4.731 -9.124 -25.005 1.00 87.06 202 GLU A C 1
ATOM 1501 O O . GLU A 1 202 ? 5.559 -9.637 -24.246 1.00 87.06 202 GLU A O 1
ATOM 1506 N N . TYR A 1 203 ? 3.903 -8.164 -24.597 1.00 87.19 203 TYR A N 1
ATOM 1507 C CA . TYR A 1 203 ? 3.886 -7.653 -23.234 1.00 87.19 203 TYR A CA 1
ATOM 1508 C C . TYR A 1 203 ? 2.756 -8.267 -22.411 1.00 87.19 203 TYR A C 1
ATOM 1510 O O . TYR A 1 203 ? 1.618 -8.395 -22.858 1.00 87.19 203 TYR A O 1
ATOM 1518 N N . ASN A 1 204 ? 3.073 -8.569 -21.154 1.00 89.88 204 ASN A N 1
ATOM 1519 C CA . ASN A 1 204 ? 2.178 -8.936 -20.058 1.00 89.88 204 ASN A CA 1
ATOM 1520 C C . ASN A 1 204 ? 1.438 -10.277 -20.191 1.00 89.88 204 ASN A C 1
ATOM 1522 O O . ASN A 1 204 ? 1.350 -10.988 -19.194 1.00 89.88 204 ASN A O 1
ATOM 1526 N N . PHE A 1 205 ? 0.966 -10.689 -21.370 1.00 91.12 205 PHE A N 1
ATOM 1527 C CA . PHE A 1 205 ? 0.134 -11.890 -21.526 1.00 91.12 205 PHE A CA 1
ATOM 1528 C C . PHE A 1 205 ? 0.802 -13.169 -21.010 1.00 91.12 205 PHE A C 1
ATOM 1530 O O . PHE A 1 205 ? 0.274 -13.831 -20.111 1.00 91.12 205 PHE A O 1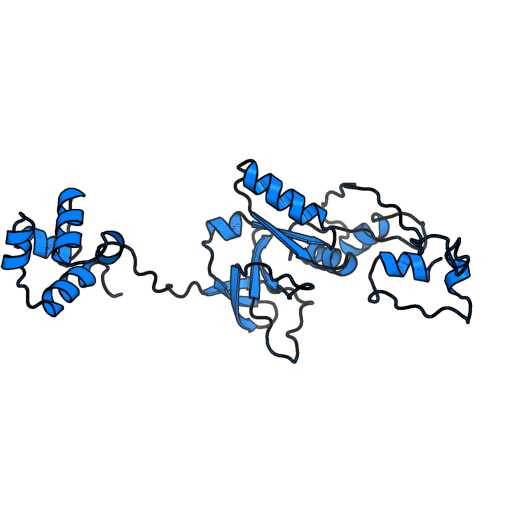
ATOM 1537 N N . ALA A 1 206 ? 1.968 -13.530 -21.551 1.00 91.00 206 ALA A N 1
ATOM 1538 C CA . ALA A 1 206 ? 2.654 -14.755 -21.150 1.00 91.00 206 ALA A CA 1
ATOM 1539 C C . ALA A 1 206 ? 3.168 -14.708 -19.691 1.00 91.00 206 ALA A C 1
ATOM 1541 O O . ALA A 1 206 ? 2.918 -15.675 -18.964 1.00 91.00 206 ALA A O 1
ATOM 1542 N N . PRO A 1 207 ? 3.801 -13.617 -19.203 1.00 89.38 207 PRO A N 1
ATOM 1543 C CA . PRO A 1 207 ? 4.186 -13.492 -17.796 1.00 89.38 207 PRO A CA 1
ATOM 1544 C C . PRO A 1 207 ? 3.001 -13.601 -16.826 1.00 89.38 207 PRO A C 1
ATOM 1546 O O . PRO A 1 207 ? 3.078 -14.360 -15.858 1.00 89.38 207 PRO A O 1
ATOM 1549 N N . VAL A 1 208 ? 1.887 -12.911 -17.104 1.00 93.38 208 VAL A N 1
ATOM 1550 C CA . VAL A 1 208 ? 0.675 -12.953 -16.268 1.00 93.38 208 VAL A CA 1
ATOM 1551 C C . VAL A 1 208 ? 0.078 -14.356 -16.262 1.00 93.38 208 VAL A C 1
ATOM 1553 O O . VAL A 1 208 ? -0.194 -14.891 -15.190 1.00 93.38 208 VAL A O 1
ATOM 1556 N N . ARG A 1 209 ? -0.054 -15.002 -17.428 1.00 91.94 209 ARG A N 1
ATOM 1557 C CA . ARG A 1 209 ? -0.570 -16.377 -17.525 1.00 91.94 209 ARG A CA 1
ATOM 1558 C C . ARG A 1 209 ? 0.279 -17.368 -16.724 1.00 91.94 209 ARG A C 1
ATOM 1560 O O . ARG A 1 209 ? -0.281 -18.207 -16.022 1.00 91.94 209 ARG A O 1
ATOM 1567 N N . ARG A 1 210 ? 1.613 -17.251 -16.783 1.00 91.19 210 ARG A N 1
ATOM 1568 C CA . ARG A 1 210 ? 2.539 -18.094 -16.003 1.00 91.19 210 ARG A CA 1
ATOM 1569 C C . ARG A 1 210 ? 2.383 -17.894 -14.494 1.00 91.19 210 ARG A C 1
ATOM 1571 O O . ARG A 1 210 ? 2.403 -18.874 -13.760 1.00 91.19 210 ARG A O 1
ATOM 1578 N N . ALA A 1 211 ? 2.228 -16.654 -14.029 1.00 90.56 211 ALA A N 1
ATOM 1579 C CA . ALA A 1 211 ? 2.158 -16.355 -12.597 1.00 90.56 211 ALA A CA 1
ATOM 1580 C C . ALA A 1 211 ? 0.774 -16.612 -11.975 1.00 90.56 211 ALA A C 1
ATOM 1582 O O . ALA A 1 211 ? 0.666 -17.084 -10.842 1.00 90.56 211 ALA A O 1
ATOM 1583 N N . ILE A 1 212 ? -0.299 -16.288 -12.697 1.00 92.25 212 ILE A N 1
ATOM 1584 C CA . ILE A 1 212 ? -1.674 -16.369 -12.190 1.00 92.25 212 ILE A CA 1
ATOM 1585 C C . ILE A 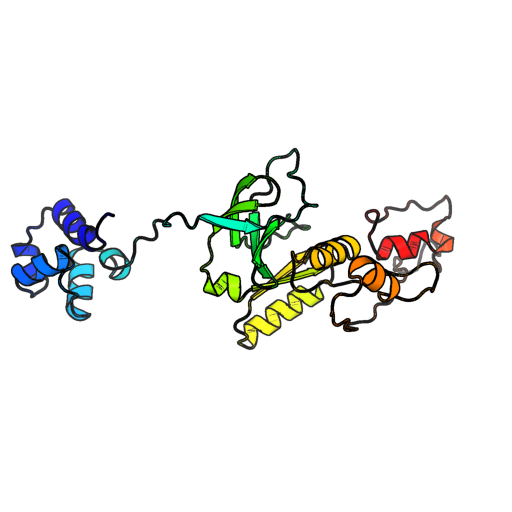1 212 ? -2.266 -17.773 -12.370 1.00 92.25 212 ILE A C 1
ATOM 1587 O O . ILE A 1 212 ? -3.078 -18.207 -11.544 1.00 92.25 212 ILE A O 1
ATOM 1591 N N . GLY A 1 213 ? -1.842 -18.503 -13.405 1.00 89.94 213 GLY A N 1
ATOM 1592 C CA . GLY A 1 213 ? -2.391 -19.810 -13.751 1.00 89.94 213 GLY A CA 1
ATOM 1593 C C . GLY A 1 213 ? -3.823 -19.699 -14.282 1.00 89.94 213 GLY A C 1
ATOM 1594 O O . GLY A 1 213 ? -4.116 -18.851 -15.120 1.00 89.94 213 GLY A O 1
ATOM 1595 N N . ARG A 1 214 ? -4.728 -20.558 -13.795 1.00 88.38 214 ARG A N 1
ATOM 1596 C CA . ARG A 1 214 ? -6.133 -20.640 -14.255 1.00 88.38 214 ARG A CA 1
ATOM 1597 C C . ARG A 1 214 ? -7.113 -19.761 -13.466 1.00 88.38 214 ARG A C 1
ATOM 1599 O O . ARG A 1 214 ? -8.321 -19.864 -13.663 1.00 88.38 214 ARG A O 1
ATOM 1606 N N . ARG A 1 215 ? -6.625 -18.933 -12.538 1.00 90.19 215 ARG A N 1
ATOM 1607 C CA . ARG A 1 215 ? -7.488 -18.065 -11.723 1.00 90.19 215 ARG A CA 1
ATOM 1608 C C . ARG A 1 215 ? -8.123 -16.979 -12.584 1.00 90.19 215 ARG A C 1
ATOM 1610 O O . ARG A 1 215 ? -7.467 -16.395 -13.442 1.00 90.19 215 ARG A O 1
ATOM 1617 N N . ARG A 1 216 ? -9.397 -16.684 -12.319 1.00 90.00 216 ARG A N 1
ATOM 1618 C CA . ARG A 1 216 ? -10.152 -15.655 -13.037 1.00 90.00 216 ARG A CA 1
ATOM 1619 C C . ARG A 1 216 ? -9.620 -14.272 -12.670 1.00 90.00 216 ARG A C 1
ATOM 1621 O O . ARG A 1 216 ? -9.918 -13.778 -11.592 1.00 90.00 216 ARG A O 1
ATOM 1628 N N . MET A 1 217 ? -8.863 -13.657 -13.572 1.00 90.62 217 MET A N 1
ATOM 1629 C CA . MET A 1 217 ? -8.340 -12.293 -13.449 1.00 90.62 217 MET A CA 1
ATOM 1630 C C . MET A 1 217 ? -8.712 -11.477 -14.687 1.00 90.62 217 MET A C 1
ATOM 1632 O O . MET A 1 217 ? -8.944 -12.033 -15.761 1.00 90.62 217 MET A O 1
ATOM 1636 N N . ARG A 1 218 ? -8.746 -10.150 -14.541 1.00 93.94 218 ARG A N 1
ATOM 1637 C CA . ARG A 1 218 ? -8.892 -9.216 -15.659 1.00 93.94 218 ARG A CA 1
ATOM 1638 C C . ARG A 1 218 ? -7.558 -8.517 -15.893 1.00 93.94 218 ARG A C 1
ATOM 1640 O O . ARG A 1 218 ? -7.017 -7.914 -14.974 1.00 93.94 218 ARG A O 1
ATOM 1647 N N . LEU A 1 219 ? -7.053 -8.599 -17.120 1.00 93.00 219 LEU A N 1
ATOM 1648 C CA . LEU A 1 219 ? -5.908 -7.815 -17.568 1.00 93.00 219 LEU A CA 1
ATOM 1649 C C . LEU A 1 219 ? -6.437 -6.589 -18.313 1.00 93.00 219 LEU A C 1
ATOM 1651 O O . LEU A 1 219 ? -7.179 -6.735 -19.281 1.00 93.00 219 LEU A O 1
ATOM 1655 N N . VAL A 1 220 ? -6.080 -5.396 -17.843 1.00 92.56 220 VAL A N 1
ATOM 1656 C CA . VAL A 1 220 ? -6.470 -4.123 -18.459 1.00 92.56 220 VAL A CA 1
ATOM 1657 C C . VAL A 1 220 ? -5.211 -3.461 -18.999 1.00 92.56 220 VAL A C 1
ATOM 1659 O O . VAL A 1 220 ? -4.245 -3.279 -18.261 1.00 92.56 220 VAL A O 1
ATOM 1662 N N . ASN A 1 221 ? -5.209 -3.118 -20.287 1.00 89.62 221 ASN A N 1
ATOM 1663 C CA . ASN A 1 221 ? -4.168 -2.261 -20.840 1.00 89.62 221 ASN A CA 1
ATOM 1664 C C . ASN A 1 221 ? -4.466 -0.823 -20.402 1.00 89.62 221 ASN A C 1
ATOM 1666 O O . ASN A 1 221 ? -5.449 -0.241 -20.850 1.00 89.62 221 ASN A O 1
ATOM 1670 N N . PHE A 1 222 ? -3.667 -0.307 -19.471 1.00 85.81 222 PHE A N 1
ATOM 1671 C CA . PHE A 1 222 ? -3.847 1.031 -18.911 1.00 85.81 222 PHE A CA 1
ATOM 1672 C C . PHE A 1 222 ? -3.128 2.099 -19.739 1.00 85.81 222 PHE A C 1
ATOM 1674 O O . PHE A 1 222 ? -3.721 3.112 -20.093 1.00 85.81 222 PHE A O 1
ATOM 1681 N N . ALA A 1 223 ? -1.860 1.854 -20.070 1.00 84.50 223 ALA A N 1
ATOM 1682 C CA . ALA A 1 223 ? -1.029 2.769 -20.834 1.00 84.50 223 ALA A CA 1
ATOM 1683 C C . ALA A 1 223 ? -0.010 2.002 -21.687 1.00 84.50 223 ALA A C 1
ATOM 1685 O O . ALA A 1 223 ? 0.339 0.852 -21.402 1.00 84.50 223 ALA A O 1
ATOM 1686 N N . ARG A 1 224 ? 0.493 2.674 -22.726 1.00 82.81 224 ARG A N 1
ATOM 1687 C CA . ARG A 1 224 ? 1.652 2.249 -23.516 1.00 82.81 224 ARG A CA 1
ATOM 1688 C C . ARG A 1 224 ? 2.750 3.277 -23.341 1.00 82.81 224 ARG A C 1
ATOM 1690 O O . ARG A 1 224 ? 2.480 4.468 -23.461 1.00 82.81 224 ARG A O 1
ATOM 1697 N N . TRP A 1 225 ? 3.957 2.811 -23.056 1.00 78.31 225 TRP A N 1
ATOM 1698 C CA . TRP A 1 225 ? 5.122 3.665 -22.873 1.00 78.31 225 TRP A CA 1
ATOM 1699 C C . TRP A 1 225 ? 6.168 3.333 -23.920 1.00 78.31 225 TRP A C 1
ATOM 1701 O O . TRP A 1 225 ? 6.359 2.167 -24.269 1.00 78.31 225 TRP A O 1
ATOM 1711 N N . GLU A 1 226 ? 6.864 4.363 -24.376 1.00 80.00 226 GLU A N 1
ATOM 1712 C CA . GLU A 1 226 ? 8.022 4.224 -25.242 1.00 80.00 226 GLU A CA 1
ATOM 1713 C C . GLU A 1 226 ? 9.283 4.321 -24.388 1.00 80.00 226 GLU A C 1
ATOM 1715 O O . GLU A 1 226 ? 9.428 5.216 -23.553 1.00 80.00 226 GLU A O 1
ATOM 1720 N N . VAL A 1 227 ? 10.189 3.365 -24.575 1.00 78.94 227 VAL A N 1
ATOM 1721 C CA . VAL A 1 227 ? 11.514 3.393 -23.959 1.00 78.94 227 VAL A CA 1
ATOM 1722 C C . VAL A 1 227 ? 12.500 3.791 -25.041 1.00 78.94 227 VAL A C 1
ATOM 1724 O O . VAL A 1 227 ? 12.571 3.155 -26.089 1.00 78.94 227 VAL A O 1
ATOM 1727 N N . GLY A 1 228 ? 13.262 4.844 -24.774 1.00 84.19 228 GLY A N 1
ATOM 1728 C CA . GLY A 1 228 ? 14.244 5.381 -25.701 1.00 84.19 228 GLY A CA 1
ATOM 1729 C C . GLY A 1 228 ? 15.450 5.949 -24.972 1.00 84.19 228 GLY A C 1
ATOM 1730 O O . GLY A 1 228 ? 15.583 5.840 -23.751 1.00 84.19 228 GLY A O 1
ATOM 1731 N N . LEU A 1 229 ? 16.339 6.563 -25.744 1.00 87.38 229 LEU A N 1
ATOM 1732 C CA . LEU A 1 229 ? 17.550 7.188 -25.232 1.00 87.38 229 LEU A CA 1
ATOM 1733 C C . LEU A 1 229 ? 17.322 8.687 -25.083 1.00 87.38 229 LEU A C 1
ATOM 1735 O O . LEU A 1 229 ? 16.905 9.360 -26.022 1.00 87.38 229 LEU A O 1
ATOM 1739 N N . VAL A 1 230 ? 17.643 9.211 -23.904 1.00 91.06 230 VAL A N 1
ATOM 1740 C CA . VAL A 1 230 ? 17.700 10.652 -23.657 1.00 91.06 230 VAL A CA 1
ATOM 1741 C C . VAL A 1 230 ? 19.166 11.033 -23.529 1.00 91.06 230 VAL A C 1
ATOM 1743 O O . VAL A 1 230 ? 19.870 10.537 -22.649 1.00 91.06 230 VAL A O 1
ATOM 1746 N N . THR A 1 231 ? 19.643 11.900 -24.419 1.00 93.12 231 THR A N 1
ATOM 1747 C CA . THR A 1 231 ? 21.033 12.371 -24.422 1.00 93.12 231 THR A CA 1
ATOM 1748 C C . THR A 1 231 ? 21.124 13.817 -23.956 1.00 93.12 231 THR A C 1
ATOM 1750 O O . THR A 1 231 ? 20.164 14.581 -24.040 1.00 93.12 231 THR A O 1
ATOM 1753 N N . ARG A 1 232 ? 22.324 14.234 -23.536 1.00 94.50 232 ARG A N 1
ATOM 1754 C CA . ARG A 1 232 ? 22.632 15.660 -23.365 1.00 94.50 232 ARG A CA 1
ATOM 1755 C C . ARG A 1 232 ? 22.378 16.413 -24.677 1.00 94.50 232 ARG A C 1
ATOM 1757 O O . ARG A 1 232 ? 22.595 15.854 -25.755 1.00 94.50 232 ARG A O 1
ATOM 1764 N N . TRP A 1 233 ? 21.980 17.682 -24.572 1.00 95.94 233 TRP A N 1
ATOM 1765 C CA . TRP A 1 233 ? 21.865 18.587 -25.717 1.00 95.94 233 TRP A CA 1
ATOM 1766 C C . TRP A 1 233 ? 23.109 18.525 -26.618 1.00 95.94 233 TRP A C 1
ATOM 1768 O O . TRP A 1 233 ? 24.236 18.488 -26.120 1.00 95.94 233 TRP A O 1
ATOM 1778 N N . GLY A 1 234 ? 22.891 18.468 -27.935 1.00 96.00 234 GLY A N 1
ATOM 1779 C CA . GLY A 1 234 ? 23.947 18.315 -28.943 1.00 96.00 234 GLY A CA 1
ATOM 1780 C C . GLY A 1 234 ? 24.526 16.901 -29.078 1.00 96.00 234 GLY A C 1
ATOM 1781 O O . GLY A 1 234 ? 25.365 16.687 -29.943 1.00 96.00 234 GLY A O 1
ATOM 1782 N N . ASN A 1 235 ? 24.087 15.940 -28.255 1.00 95.94 235 ASN A N 1
ATOM 1783 C CA . ASN A 1 235 ? 24.526 14.542 -28.278 1.00 95.94 235 ASN A CA 1
ATOM 1784 C C . ASN A 1 235 ? 26.060 14.384 -28.422 1.00 95.94 235 ASN A C 1
ATOM 1786 O O . ASN A 1 235 ? 26.539 13.798 -29.393 1.00 95.94 235 ASN A O 1
ATOM 1790 N N . PRO A 1 236 ? 26.860 14.882 -27.459 1.00 94.69 236 PRO A N 1
ATOM 1791 C CA . PRO A 1 236 ? 28.320 14.972 -27.593 1.00 94.69 236 PRO A CA 1
ATOM 1792 C C . PRO A 1 236 ? 29.021 13.614 -27.719 1.00 94.69 236 PRO A C 1
ATOM 1794 O O . PRO A 1 236 ? 30.170 13.545 -28.138 1.00 94.69 236 PRO A O 1
ATOM 1797 N N . ARG A 1 237 ? 28.346 12.526 -27.330 1.00 93.31 237 ARG A N 1
ATOM 1798 C CA . ARG A 1 237 ? 28.849 11.155 -27.469 1.00 93.31 237 ARG A CA 1
ATOM 1799 C C . ARG A 1 237 ? 28.322 10.461 -28.725 1.00 93.31 237 ARG A C 1
ATOM 1801 O O . ARG A 1 237 ? 28.727 9.334 -28.977 1.00 93.31 237 ARG A O 1
ATOM 1808 N N . GLY A 1 238 ? 27.438 11.090 -29.498 1.00 94.75 238 GLY A N 1
ATOM 1809 C CA . GLY A 1 238 ? 26.882 10.527 -30.729 1.00 94.75 238 GLY A CA 1
ATOM 1810 C C . GLY A 1 238 ? 26.036 9.269 -30.522 1.00 94.75 238 GLY A C 1
ATOM 1811 O O . GLY A 1 238 ? 25.995 8.430 -31.410 1.00 94.75 238 GLY A O 1
ATOM 1812 N N . ILE A 1 239 ? 25.386 9.115 -29.365 1.00 94.25 239 ILE A N 1
ATOM 1813 C CA . ILE A 1 239 ? 24.567 7.937 -29.043 1.00 94.25 239 ILE A CA 1
ATOM 1814 C C . ILE A 1 239 ? 23.232 8.052 -29.791 1.00 94.25 239 ILE A C 1
ATOM 1816 O O . ILE A 1 239 ? 22.494 9.014 -29.577 1.00 94.25 239 ILE A O 1
ATOM 1820 N N . ARG A 1 240 ? 22.924 7.105 -30.676 1.00 91.69 240 ARG A N 1
ATOM 1821 C CA . ARG A 1 240 ? 21.712 7.083 -31.513 1.00 91.69 240 ARG A CA 1
ATOM 1822 C C . ARG A 1 240 ? 20.862 5.835 -31.297 1.00 91.69 240 ARG A C 1
ATOM 1824 O O . ARG A 1 240 ? 19.657 5.889 -31.513 1.00 91.69 240 ARG A O 1
ATOM 1831 N N . ASN A 1 241 ? 21.469 4.728 -30.887 1.00 89.44 241 ASN A N 1
ATOM 1832 C CA . ASN A 1 241 ? 20.782 3.462 -30.646 1.00 89.44 241 ASN A CA 1
ATOM 1833 C C . ASN A 1 241 ? 21.387 2.727 -29.435 1.00 89.44 241 ASN A C 1
ATOM 1835 O O . ASN A 1 241 ? 22.394 3.153 -28.870 1.00 89.44 241 ASN A O 1
ATOM 1839 N N . PHE A 1 242 ? 20.756 1.630 -29.013 1.00 86.62 242 PHE A N 1
ATOM 1840 C CA . PHE A 1 242 ? 21.203 0.866 -27.845 1.00 86.62 242 PHE A CA 1
ATOM 1841 C C . PHE A 1 242 ? 22.569 0.197 -28.048 1.00 86.62 242 PHE A C 1
ATOM 1843 O O . PHE A 1 242 ? 23.341 0.128 -27.094 1.00 86.62 242 PHE A O 1
ATOM 1850 N N . SER A 1 243 ? 22.926 -0.196 -29.276 1.00 86.56 243 SER A N 1
ATOM 1851 C CA . SER A 1 243 ? 24.240 -0.793 -29.558 1.00 86.56 243 SER A CA 1
ATOM 1852 C C . SER A 1 243 ? 25.401 0.181 -29.315 1.00 86.56 243 SER A C 1
ATOM 1854 O O . SER A 1 243 ? 26.479 -0.237 -28.892 1.00 86.56 243 SER A O 1
ATOM 1856 N N . ASP A 1 244 ? 25.170 1.495 -29.444 1.00 90.31 244 ASP A N 1
ATOM 1857 C CA . ASP A 1 244 ? 26.175 2.519 -29.127 1.00 90.31 244 ASP A CA 1
ATOM 1858 C C . ASP A 1 244 ? 26.564 2.531 -27.641 1.00 90.31 244 ASP A C 1
ATOM 1860 O O . ASP A 1 244 ? 27.624 3.065 -27.301 1.00 90.31 244 ASP A O 1
ATOM 1864 N N . LEU A 1 245 ? 25.725 1.966 -26.759 1.00 88.56 245 LEU A N 1
ATOM 1865 C CA . LEU A 1 245 ? 25.991 1.844 -25.323 1.00 88.56 245 LEU A CA 1
ATOM 1866 C C . LEU A 1 245 ? 27.057 0.784 -25.017 1.00 88.56 245 LEU A C 1
ATOM 1868 O O . LEU A 1 245 ? 27.694 0.863 -23.970 1.00 88.56 245 LEU A O 1
ATOM 1872 N N . ALA A 1 246 ? 27.306 -0.159 -25.930 1.00 87.38 246 ALA A N 1
ATOM 1873 C CA . ALA A 1 246 ? 28.349 -1.173 -25.778 1.00 87.38 246 ALA A CA 1
ATOM 1874 C C . ALA A 1 246 ? 29.769 -0.640 -26.058 1.00 87.38 246 ALA A C 1
ATOM 1876 O O . ALA A 1 246 ? 30.745 -1.378 -25.910 1.00 87.38 246 ALA A O 1
ATOM 1877 N N . ARG A 1 247 ? 29.912 0.627 -26.478 1.00 92.44 247 ARG A N 1
ATOM 1878 C CA . ARG A 1 247 ? 31.221 1.212 -26.783 1.00 92.44 247 ARG A CA 1
ATOM 1879 C C . ARG A 1 247 ? 32.105 1.320 -25.532 1.00 92.44 247 ARG A C 1
ATOM 1881 O O . ARG A 1 247 ? 31.624 1.729 -24.474 1.00 92.44 247 ARG A O 1
ATOM 1888 N N . PRO A 1 248 ? 33.414 1.034 -25.652 1.00 91.69 248 PRO A N 1
ATOM 1889 C CA . PRO A 1 248 ? 34.328 0.983 -24.511 1.00 91.69 248 PRO A CA 1
ATOM 1890 C C . PRO A 1 248 ? 34.591 2.351 -23.861 1.00 91.69 248 PRO A C 1
ATOM 1892 O O . PRO A 1 248 ? 35.054 2.403 -22.725 1.00 91.69 248 PRO A O 1
ATOM 1895 N N . ASP A 1 249 ? 34.300 3.463 -24.548 1.00 92.56 249 ASP A N 1
ATOM 1896 C CA . ASP A 1 249 ? 34.461 4.822 -24.013 1.00 92.56 249 ASP A CA 1
ATOM 1897 C C . ASP A 1 249 ? 33.282 5.282 -23.134 1.00 92.56 249 ASP A C 1
ATOM 1899 O O . ASP A 1 249 ? 33.317 6.387 -22.576 1.00 92.56 249 ASP A O 1
ATOM 1903 N N . LEU A 1 250 ? 32.240 4.451 -23.004 1.00 91.69 250 LEU A N 1
ATOM 1904 C CA . LEU A 1 250 ? 31.054 4.718 -22.199 1.00 91.69 250 LEU A CA 1
ATOM 1905 C C . LEU A 1 250 ? 31.046 3.887 -20.913 1.00 91.69 250 LEU A C 1
ATOM 1907 O O . LEU A 1 250 ? 31.365 2.702 -20.891 1.00 91.69 250 LEU A O 1
ATOM 1911 N N . LYS A 1 251 ? 30.606 4.514 -19.819 1.00 90.50 251 LYS A N 1
ATOM 1912 C CA . LYS A 1 251 ? 30.378 3.852 -18.531 1.00 90.50 251 LYS A CA 1
ATOM 1913 C C . LYS A 1 251 ? 28.883 3.826 -18.234 1.00 90.50 251 LYS A C 1
ATOM 1915 O O . LYS A 1 251 ? 28.268 4.882 -18.095 1.00 90.50 251 LYS A O 1
ATOM 1920 N N . ILE A 1 252 ? 28.311 2.630 -18.100 1.00 88.12 252 ILE A N 1
ATOM 1921 C CA . ILE A 1 252 ? 26.884 2.438 -17.813 1.00 88.12 252 ILE A CA 1
ATOM 1922 C C . ILE A 1 252 ? 26.668 2.216 -16.314 1.00 88.12 252 ILE A C 1
ATOM 1924 O O . ILE A 1 252 ? 27.311 1.368 -15.697 1.00 88.12 252 ILE A O 1
ATOM 1928 N N . ILE A 1 253 ? 25.697 2.932 -15.748 1.00 88.50 253 ILE A N 1
ATOM 1929 C CA . ILE A 1 253 ? 25.088 2.613 -14.454 1.00 88.50 253 ILE A CA 1
ATOM 1930 C C . ILE A 1 253 ? 23.679 2.094 -14.751 1.00 88.50 253 ILE A C 1
ATOM 1932 O O . ILE A 1 253 ? 22.830 2.842 -15.229 1.00 88.50 253 ILE A O 1
ATOM 1936 N N . ASN A 1 254 ? 23.444 0.802 -14.527 1.00 83.50 254 ASN A N 1
ATOM 1937 C CA . ASN A 1 254 ? 22.202 0.127 -14.918 1.00 83.50 254 ASN A CA 1
ATOM 1938 C C . ASN A 1 254 ? 21.231 -0.013 -13.723 1.00 83.50 254 ASN A C 1
ATOM 1940 O O . ASN A 1 254 ? 21.631 0.094 -12.564 1.00 83.50 254 ASN A O 1
ATOM 1944 N N . ARG A 1 255 ? 19.946 -0.267 -13.997 1.00 79.88 255 ARG A N 1
ATOM 1945 C CA . ARG A 1 255 ? 18.904 -0.511 -12.986 1.00 79.88 255 ARG A CA 1
ATOM 1946 C C . ARG A 1 255 ? 19.037 -1.899 -12.342 1.00 79.88 255 ARG A C 1
ATOM 1948 O O . ARG A 1 255 ? 19.772 -2.779 -12.805 1.00 79.88 255 ARG A O 1
ATOM 1955 N N . ASP A 1 256 ? 18.277 -2.104 -11.267 1.00 72.69 256 ASP A N 1
ATOM 1956 C CA . ASP A 1 256 ? 18.225 -3.372 -10.539 1.00 72.69 256 ASP A CA 1
ATOM 1957 C C . ASP A 1 256 ? 17.805 -4.534 -11.452 1.00 72.69 256 ASP A C 1
ATOM 1959 O O . ASP A 1 256 ? 16.952 -4.384 -12.342 1.00 72.69 256 ASP A O 1
ATOM 1963 N N . ARG A 1 257 ? 18.397 -5.712 -11.215 1.00 74.31 257 ARG A N 1
ATOM 1964 C CA . ARG A 1 257 ? 18.013 -6.952 -11.905 1.00 74.31 257 ARG A CA 1
ATOM 1965 C C . ARG A 1 257 ? 16.522 -7.228 -11.678 1.00 74.31 257 ARG A C 1
ATOM 1967 O O . ARG A 1 257 ? 16.037 -7.162 -10.551 1.00 74.31 257 ARG A O 1
ATOM 1974 N N . GLY A 1 258 ? 15.802 -7.543 -12.755 1.00 66.62 258 GLY A N 1
ATOM 1975 C CA . GLY A 1 258 ? 14.354 -7.787 -12.732 1.00 66.62 258 GLY A CA 1
ATOM 1976 C C . GLY A 1 258 ? 13.474 -6.546 -12.935 1.00 66.62 258 GLY A C 1
ATOM 1977 O O . GLY A 1 258 ? 12.249 -6.659 -12.869 1.00 66.62 258 GLY A O 1
ATOM 1978 N N . SER A 1 259 ? 14.055 -5.366 -13.187 1.00 71.62 259 SER A N 1
ATOM 1979 C CA . SER A 1 259 ? 13.295 -4.202 -13.663 1.00 71.62 259 SER A CA 1
ATOM 1980 C C . SER A 1 259 ? 13.020 -4.298 -15.170 1.00 71.62 259 SER A C 1
ATOM 1982 O O . SER A 1 259 ? 13.896 -4.682 -15.941 1.00 71.62 259 SER A O 1
ATOM 1984 N N . GLY A 1 260 ? 11.809 -3.920 -15.601 1.00 67.62 260 GLY A N 1
ATOM 1985 C CA . GLY A 1 260 ? 11.427 -3.973 -17.020 1.00 67.62 260 GLY A CA 1
ATOM 1986 C C . GLY A 1 260 ? 12.301 -3.082 -17.911 1.00 67.62 260 GLY A C 1
ATOM 1987 O O . GLY A 1 260 ? 12.698 -3.504 -18.987 1.00 67.62 260 GLY A O 1
ATOM 1988 N N . ALA A 1 261 ? 12.690 -1.896 -17.429 1.00 72.00 261 ALA A N 1
ATOM 1989 C CA . ALA A 1 261 ? 13.585 -0.993 -18.159 1.00 72.00 261 ALA A CA 1
ATOM 1990 C C . ALA A 1 261 ? 14.980 -1.598 -18.396 1.00 72.00 261 ALA A C 1
ATOM 1992 O O . ALA A 1 261 ? 15.546 -1.427 -19.470 1.00 72.00 261 ALA A O 1
ATOM 1993 N N . ARG A 1 262 ? 15.522 -2.345 -17.421 1.00 79.38 262 ARG A N 1
ATOM 1994 C CA . ARG A 1 262 ? 16.777 -3.074 -17.622 1.00 79.38 262 ARG A CA 1
ATOM 1995 C C . ARG A 1 262 ? 16.611 -4.231 -18.595 1.00 79.38 262 ARG A C 1
ATOM 1997 O O . ARG A 1 262 ? 17.501 -4.446 -19.397 1.00 79.38 262 ARG A O 1
ATOM 2004 N N . GLN A 1 263 ? 15.493 -4.952 -18.541 1.00 73.56 263 GLN A N 1
ATOM 2005 C CA . GLN A 1 263 ? 15.244 -6.050 -19.474 1.00 73.56 263 GLN A CA 1
ATOM 2006 C C . GLN A 1 263 ? 15.249 -5.562 -20.930 1.00 73.56 263 GLN A C 1
ATOM 2008 O O . GLN A 1 263 ? 15.809 -6.236 -21.780 1.00 73.56 263 GLN A O 1
ATOM 2013 N N . VAL A 1 264 ? 14.704 -4.370 -21.202 1.00 73.75 264 VAL A N 1
ATOM 2014 C CA . VAL A 1 264 ? 14.788 -3.751 -22.537 1.00 73.75 264 VAL A CA 1
ATOM 2015 C C . VAL A 1 264 ? 16.241 -3.515 -22.953 1.00 73.75 264 VAL A C 1
ATOM 2017 O O . VAL A 1 264 ? 16.584 -3.811 -24.085 1.00 73.75 264 VAL A O 1
ATOM 2020 N N . LEU A 1 265 ? 17.092 -3.021 -22.048 1.00 77.94 265 LEU A N 1
ATOM 2021 C CA . LEU A 1 265 ? 18.511 -2.787 -22.333 1.00 77.94 265 LEU A CA 1
ATOM 2022 C C . LEU A 1 265 ? 19.316 -4.088 -22.479 1.00 77.94 265 LEU A C 1
ATOM 2024 O O . LEU A 1 265 ? 20.177 -4.166 -23.341 1.00 77.94 265 LEU A O 1
ATOM 2028 N N . ASP A 1 266 ? 19.058 -5.090 -21.636 1.00 77.38 266 ASP A N 1
ATOM 2029 C CA . ASP A 1 266 ? 19.767 -6.375 -21.655 1.00 77.38 266 ASP A CA 1
ATOM 2030 C C . ASP A 1 266 ? 19.387 -7.220 -22.903 1.00 77.38 266 ASP A C 1
ATOM 2032 O O . ASP A 1 266 ? 20.111 -8.152 -23.249 1.00 77.38 266 ASP A O 1
ATOM 2036 N N . GLU A 1 267 ? 18.259 -6.916 -23.563 1.00 70.69 267 GLU A N 1
ATOM 2037 C CA . GLU A 1 267 ? 17.771 -7.570 -24.793 1.00 70.69 267 GLU A CA 1
ATOM 2038 C C . GLU A 1 267 ? 18.035 -6.764 -26.087 1.00 70.69 267 GLU A C 1
ATOM 2040 O O . GLU A 1 267 ? 17.729 -7.274 -27.168 1.00 70.69 267 GLU A O 1
ATOM 2045 N N . ALA A 1 268 ? 18.533 -5.523 -25.990 1.00 63.41 268 ALA A N 1
ATOM 2046 C CA . ALA A 1 268 ? 18.755 -4.607 -27.118 1.00 63.41 268 ALA A CA 1
ATOM 2047 C C . ALA A 1 268 ? 20.175 -4.695 -27.693 1.00 63.41 268 ALA A C 1
ATOM 2049 O O . ALA A 1 268 ? 20.301 -4.474 -28.920 1.00 63.41 268 ALA A O 1
#

Foldseek 3Di:
DPPLLCQLVVLCVVVVHDLCRLCVQLVHHSVQSVCSSVVNDDDDPSSLVSSCVVSVHDSCSRRNDPPPPPQQWDKAFEDQPDDADPVGGLFFFQWAQQPNGIHTHRADDDDVDGDDGQFTFPDDDRGITGTRGPDDPQLRHLEAEEEEQDCVQVVVQVVCVVVPNSHHYDYRNDAQLVRLLCVLVRNGRYYDHFAADPVPRDTDPVSNCVSNPPDDDDDDDDDDDDDDDDADPPNPLPDDDLVSCVDPVHDDDADDPRHRNRVVSVSD

pLDDT: mean 85.77, std 12.0, range [32.78, 97.0]